Protein AF-A0A7Y8H7N8-F1 (afdb_monomer)

Sequence (237 aa):
LNSLSKLLLVVFSDMLAPIFIIILNIVAFLIVYYMGYGSLLPDIAVWINEEFKKFTYENYNFSISAGISLFDDKYPIYKAALDAGELENKAKKKERKNRDGEKKKKNGICFLDENTPVSWDDFKQISNYVKMFYGWLEYGEKNKDGEKKKISKGLISRLYSIYEEYKMGKFQNWAKWRWRASYSLTRLARQYRDPYEKQINEFAAELFTSNKTEQELIHLLFIIANWTDLLTRKKEN

Mean predicted aligned error: 9.7 Å

Secondary structure (DSSP, 8-state):
--SHHHHHHHHHHHH-TTTTTGGGSS---EEE--TTSTTHHHHHHHHHHHHHHHHTTT-TT----EEEE---TTS-HHHHHHHHHHHHHHHHHSPEE-TTS-EE-SSEEEES-TT--EEHHHHHHHHHHHHHHHIIIII-EE-TTS-EE---THHHHHHHHHHHHHHHHHHH-HHHHHHHHHHHHHHHHHHTHHHHHHHHHHHHHHHHH--S-SS-HHHHHHHHHHHHHHHH-----

Foldseek 3Di:
DPDVVVVVVVVCPPPCPVVVVVPPPDAEPQQADELPDQDVRLVVVLVVQVVVCVVVVVDPVDAHFWFQADDYPPDDPVVSSVNRVLLSVLQAPPWDQFPVRDTDGHQFYGYPDSNHTFHSQQSVVLSVLLVVLLCQAPPADQFPVRDGHHDHLVVLVLLVVLLVCCVVCVPPPNVVSLVVNLVVLCVSCVVPVTPCVVVSVVVNVCQVVVPSGRHRVSSVSSVSSVSSVSNPDDPPD

Nearest PDB structures (foldseek):
  6gy8-assembly1_A  TM=2.172E-01  e=8.928E-01  Xenorhabdus nematophila ATCC 19061
  6gy8-assembly2_B  TM=1.864E-01  e=1.890E+00  Xenorhabdus nematophila ATCC 19061
  7cuq-assembly1_C  TM=2.785E-01  e=8.467E+00  Escherichia coli

Structure (mmCIF, N/CA/C/O backbone):
data_AF-A0A7Y8H7N8-F1
#
_entry.id   AF-A0A7Y8H7N8-F1
#
loop_
_atom_site.group_PDB
_atom_site.id
_atom_site.type_symbol
_atom_site.label_atom_id
_atom_site.label_alt_id
_atom_site.label_comp_id
_atom_site.label_asym_id
_atom_site.label_entity_id
_atom_site.label_seq_id
_atom_site.pdbx_PDB_ins_code
_atom_site.Cartn_x
_atom_site.Cartn_y
_atom_site.Cartn_z
_atom_site.occupancy
_atom_site.B_iso_or_equiv
_atom_site.auth_seq_id
_atom_site.auth_comp_id
_atom_site.auth_asym_id
_atom_site.auth_atom_id
_atom_site.pdbx_PDB_model_num
ATOM 1 N N . LEU A 1 1 ? -16.128 -27.264 -9.559 1.00 44.59 1 LEU A N 1
ATOM 2 C CA . LEU A 1 1 ? -14.929 -27.234 -10.434 1.00 44.59 1 LEU A CA 1
ATOM 3 C C . LEU A 1 1 ? -15.213 -27.483 -11.924 1.00 44.59 1 LEU A C 1
ATOM 5 O O . LEU A 1 1 ? -14.271 -27.473 -12.705 1.00 44.59 1 LEU A O 1
ATOM 9 N N . ASN A 1 2 ? -16.472 -27.618 -12.359 1.00 41.59 2 ASN A N 1
ATOM 10 C CA . ASN A 1 2 ? -16.805 -27.937 -13.749 1.00 41.59 2 ASN A CA 1
ATOM 11 C C . ASN A 1 2 ? -17.703 -26.856 -14.366 1.00 41.59 2 ASN A C 1
ATOM 13 O O . ASN A 1 2 ? -18.654 -26.419 -13.727 1.00 41.59 2 ASN A O 1
ATOM 17 N N . SER A 1 3 ? -17.367 -26.461 -15.599 1.00 30.42 3 SER A N 1
ATOM 18 C CA . SER A 1 3 ? -18.037 -25.531 -16.532 1.00 30.42 3 SER A CA 1
ATOM 19 C C . SER A 1 3 ? -17.297 -24.205 -16.767 1.00 30.42 3 SER A C 1
ATOM 21 O O . SER A 1 3 ? -16.929 -23.930 -17.905 1.00 30.42 3 SER A O 1
ATOM 23 N N . LEU A 1 4 ? -16.952 -23.433 -15.728 1.00 31.48 4 LEU A N 1
ATOM 24 C CA . LEU A 1 4 ? -16.188 -22.174 -15.889 1.00 31.48 4 LEU A CA 1
ATOM 25 C C . LEU A 1 4 ? -14.716 -22.394 -16.284 1.00 31.48 4 LEU A C 1
ATOM 27 O O . LEU A 1 4 ? -14.179 -21.655 -17.102 1.00 31.48 4 LEU A O 1
ATOM 31 N N . SER A 1 5 ? -14.085 -23.453 -15.767 1.00 32.28 5 SER A N 1
ATOM 32 C CA . SER A 1 5 ? -12.710 -23.848 -16.118 1.00 32.28 5 SER A CA 1
ATOM 33 C C . SER A 1 5 ? -12.573 -24.293 -17.577 1.00 32.28 5 SER A C 1
ATOM 35 O O . SER A 1 5 ? -11.560 -24.020 -18.213 1.00 32.28 5 SER A O 1
ATOM 37 N N . LYS A 1 6 ? -13.610 -24.937 -18.131 1.00 28.09 6 LYS A N 1
ATOM 38 C CA . LYS A 1 6 ? -13.640 -25.367 -19.536 1.00 28.09 6 LYS A CA 1
ATOM 39 C C . LYS A 1 6 ? -13.916 -24.206 -20.489 1.00 28.09 6 LYS A C 1
ATOM 41 O O . LYS A 1 6 ? -13.306 -24.165 -21.547 1.00 28.09 6 LYS A O 1
ATOM 46 N N . LEU A 1 7 ? -14.759 -23.242 -20.106 1.00 28.73 7 LEU A N 1
ATOM 47 C CA . LEU A 1 7 ? -14.996 -22.054 -20.933 1.00 28.73 7 LEU A CA 1
ATOM 48 C C . LEU A 1 7 ? -13.741 -21.169 -21.038 1.00 28.73 7 LEU A C 1
ATOM 50 O O . LEU A 1 7 ? -13.430 -20.683 -22.120 1.00 28.73 7 LEU A O 1
ATOM 54 N N . LEU A 1 8 ? -12.987 -21.020 -19.940 1.00 32.25 8 LEU A N 1
ATOM 55 C CA . LEU A 1 8 ? -11.713 -20.289 -19.938 1.00 32.25 8 LEU A CA 1
ATOM 56 C C . LEU A 1 8 ? -10.644 -20.977 -20.798 1.00 32.25 8 LEU A 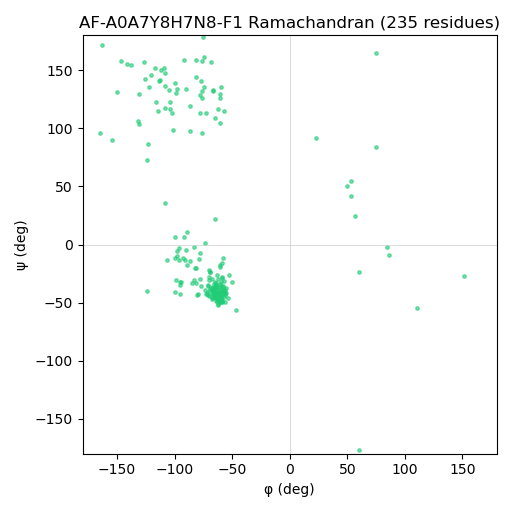C 1
ATOM 58 O O . LEU A 1 8 ? -9.917 -20.296 -21.507 1.00 32.25 8 LEU A O 1
ATOM 62 N N . LEU A 1 9 ? -10.579 -22.311 -20.795 1.00 30.53 9 LEU A N 1
ATOM 63 C CA . LEU A 1 9 ? -9.636 -23.059 -21.636 1.00 30.53 9 LEU A CA 1
ATOM 64 C C . LEU A 1 9 ? -9.991 -23.022 -23.130 1.00 30.53 9 LEU A C 1
ATOM 66 O O . LEU A 1 9 ? -9.086 -22.954 -23.954 1.00 30.53 9 LEU A O 1
ATOM 70 N N . VAL A 1 10 ? -11.278 -23.019 -23.493 1.00 30.38 10 VAL A N 1
ATOM 71 C CA . VAL A 1 10 ? -11.710 -22.980 -24.905 1.00 30.38 10 VAL A CA 1
ATOM 72 C C . VAL A 1 10 ? -11.501 -21.593 -25.520 1.00 30.38 10 VAL A C 1
ATOM 74 O O . VAL A 1 10 ? -11.001 -21.496 -26.636 1.00 30.38 10 VAL A O 1
ATOM 77 N N . VAL A 1 11 ? -11.766 -20.512 -24.776 1.00 34.25 11 VAL A N 1
ATOM 78 C CA . VAL A 1 11 ? -11.476 -19.145 -25.255 1.00 34.25 11 VAL A CA 1
ATOM 79 C C . VAL A 1 11 ? -9.962 -18.894 -25.367 1.00 34.25 11 VAL A C 1
ATOM 81 O O . VAL A 1 11 ? -9.528 -18.157 -26.248 1.00 34.25 11 VAL A O 1
ATOM 84 N N . PHE A 1 12 ? -9.142 -19.545 -24.532 1.00 36.88 12 PHE A N 1
ATOM 85 C CA . PHE A 1 12 ? -7.678 -19.484 -24.637 1.00 36.88 12 PHE A CA 1
ATOM 86 C C . PHE A 1 12 ? -7.105 -20.377 -25.757 1.00 36.88 12 PHE A C 1
ATOM 88 O O . PHE A 1 12 ? -6.081 -20.026 -26.331 1.00 36.88 12 PHE A O 1
ATOM 95 N N . SER A 1 13 ? -7.742 -21.500 -26.102 1.00 32.94 13 SER A N 1
ATOM 96 C CA . SER A 1 13 ? -7.248 -22.449 -27.118 1.00 32.94 13 SER A CA 1
ATOM 97 C C . SER A 1 13 ? -7.256 -21.868 -28.537 1.00 32.94 13 SER A C 1
ATOM 99 O O . SER A 1 13 ? -6.252 -21.946 -29.245 1.00 32.94 13 SER A O 1
ATOM 101 N N . ASP A 1 14 ? -8.359 -21.238 -28.948 1.00 33.88 14 ASP A N 1
ATOM 102 C CA . ASP A 1 14 ? -8.603 -21.012 -30.380 1.00 33.88 14 ASP A CA 1
ATOM 103 C C . ASP A 1 14 ? -8.054 -19.676 -30.911 1.00 33.88 14 ASP A C 1
ATOM 105 O O . ASP A 1 14 ? -7.902 -19.505 -32.119 1.00 33.88 14 ASP A O 1
ATOM 109 N N . MET A 1 15 ? -7.673 -18.740 -30.030 1.00 35.00 15 MET A N 1
ATOM 110 C CA . MET A 1 15 ? -7.024 -17.475 -30.424 1.00 35.00 15 MET A CA 1
ATOM 111 C C . MET A 1 15 ? -5.499 -17.469 -30.259 1.00 35.00 15 MET A C 1
ATOM 113 O O . MET A 1 15 ? -4.845 -16.548 -30.752 1.00 35.00 15 MET A O 1
ATOM 117 N N . LEU A 1 16 ? -4.903 -18.456 -29.577 1.00 39.75 16 LEU A N 1
ATOM 118 C CA . LEU A 1 16 ? -3.503 -18.353 -29.153 1.00 39.75 16 LEU A CA 1
ATOM 119 C C . LEU A 1 16 ? -2.477 -19.039 -30.054 1.00 39.75 16 LEU A C 1
ATOM 121 O O . LEU A 1 16 ? -1.303 -18.735 -29.895 1.00 39.75 16 LEU A O 1
ATOM 125 N N . ALA A 1 17 ? -2.827 -19.857 -31.047 1.00 33.62 17 ALA A N 1
ATOM 126 C CA . ALA A 1 17 ? -1.793 -20.526 -31.855 1.00 33.62 17 ALA A CA 1
ATOM 127 C C . ALA A 1 17 ? -0.797 -19.566 -32.569 1.00 33.62 17 ALA A C 1
ATOM 129 O O . ALA A 1 17 ? 0.403 -19.845 -32.535 1.00 33.62 17 ALA A O 1
ATOM 130 N N . PRO A 1 18 ? -1.204 -18.404 -33.129 1.00 31.45 18 PRO A N 1
ATOM 131 C CA . PRO A 1 18 ? -0.247 -17.436 -33.673 1.00 31.45 18 PRO A CA 1
ATOM 132 C C . PRO A 1 18 ? 0.257 -16.402 -32.648 1.00 31.45 18 PRO A C 1
ATOM 134 O O . PRO A 1 18 ? 1.298 -15.788 -32.869 1.00 31.45 18 PRO A O 1
ATOM 137 N N . ILE A 1 19 ? -0.429 -16.214 -31.512 1.00 36.56 19 ILE A N 1
ATOM 138 C CA . ILE A 1 19 ? -0.039 -15.238 -30.473 1.00 36.56 19 ILE A CA 1
ATOM 139 C C . ILE A 1 19 ? 0.994 -15.842 -29.506 1.00 36.56 19 ILE A C 1
ATOM 141 O O . ILE A 1 19 ? 1.907 -15.149 -29.065 1.00 36.56 19 ILE A O 1
ATOM 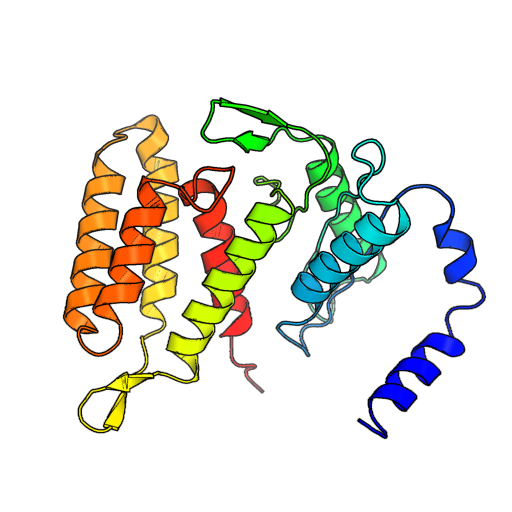145 N N . PHE A 1 20 ? 0.922 -17.148 -29.235 1.00 31.95 20 PHE A N 1
ATOM 146 C CA . PHE A 1 20 ? 1.823 -17.855 -28.318 1.00 31.95 20 PHE A CA 1
ATOM 147 C C . PHE A 1 20 ? 3.259 -17.975 -28.860 1.00 31.95 20 PHE A C 1
ATOM 149 O O . PHE A 1 20 ? 4.204 -18.066 -28.083 1.00 31.95 20 PHE A O 1
ATOM 156 N N . ILE A 1 21 ? 3.450 -17.910 -30.185 1.00 30.41 21 ILE A N 1
ATOM 157 C CA . ILE A 1 21 ? 4.775 -18.003 -30.831 1.00 30.41 21 ILE A CA 1
ATOM 158 C C . ILE A 1 21 ? 5.524 -16.656 -30.819 1.00 30.41 21 ILE A C 1
ATOM 160 O O . ILE A 1 21 ? 6.753 -16.633 -30.859 1.00 30.41 21 ILE A O 1
ATOM 164 N N . ILE A 1 22 ? 4.828 -15.527 -30.645 1.00 29.56 22 ILE A N 1
ATOM 165 C CA . ILE A 1 22 ? 5.469 -14.206 -30.492 1.00 29.56 22 ILE A CA 1
ATOM 166 C C . ILE A 1 22 ? 6.015 -14.006 -29.058 1.00 29.56 22 ILE A C 1
ATOM 168 O O . ILE A 1 22 ? 6.848 -13.134 -28.821 1.00 29.56 22 ILE A O 1
ATOM 172 N N . ILE A 1 23 ? 5.635 -14.865 -28.103 1.00 31.50 23 ILE A N 1
ATOM 173 C CA . ILE A 1 23 ? 6.005 -14.754 -26.678 1.00 31.50 23 ILE A CA 1
ATOM 174 C C . ILE A 1 23 ? 7.449 -15.219 -26.381 1.00 31.50 23 ILE A C 1
ATOM 176 O O . ILE A 1 23 ? 7.953 -14.985 -25.283 1.00 31.50 23 ILE A O 1
ATOM 180 N N . LEU A 1 24 ? 8.180 -15.807 -27.339 1.00 26.38 24 LEU A N 1
ATOM 181 C CA . LEU A 1 24 ? 9.508 -16.379 -27.057 1.00 26.38 24 LEU A CA 1
ATOM 182 C C . LEU A 1 24 ? 10.725 -15.461 -27.266 1.00 26.38 24 LEU A C 1
ATOM 184 O O . LEU A 1 24 ? 11.851 -15.920 -27.094 1.00 26.38 24 LEU A O 1
ATOM 188 N N . ASN A 1 25 ? 10.548 -14.168 -27.552 1.00 24.91 25 ASN A N 1
ATOM 189 C CA . ASN A 1 25 ? 11.663 -13.216 -27.523 1.00 24.91 25 ASN A CA 1
ATOM 190 C C . ASN A 1 25 ? 11.316 -11.955 -26.719 1.00 24.91 25 ASN A C 1
ATOM 192 O O . ASN A 1 25 ? 10.667 -11.041 -27.207 1.00 24.91 25 ASN A O 1
ATOM 196 N N . ILE A 1 26 ? 11.859 -11.907 -25.496 1.00 28.89 26 ILE A N 1
ATOM 197 C CA . ILE A 1 26 ? 12.038 -10.716 -24.650 1.00 28.89 26 ILE A CA 1
ATOM 198 C C . ILE A 1 26 ? 10.747 -10.186 -23.995 1.00 28.89 26 ILE A C 1
ATOM 200 O O . ILE A 1 26 ? 10.132 -9.228 -24.441 1.00 28.89 26 ILE A O 1
ATOM 204 N N . VAL A 1 27 ? 10.426 -10.807 -22.851 1.00 37.00 27 VAL A N 1
ATOM 205 C CA . VAL A 1 27 ? 9.831 -10.239 -21.621 1.00 37.00 27 VAL A CA 1
ATOM 206 C C . VAL A 1 27 ? 9.066 -8.926 -21.822 1.00 37.00 27 VAL A C 1
ATOM 208 O O . VAL A 1 27 ? 9.665 -7.856 -21.708 1.00 37.00 27 VAL A O 1
ATOM 211 N N . ALA A 1 28 ? 7.761 -9.045 -22.065 1.00 38.66 28 ALA A N 1
ATOM 212 C CA . ALA A 1 28 ? 6.759 -8.007 -21.852 1.00 38.66 28 ALA A CA 1
ATOM 213 C C . ALA A 1 28 ? 5.401 -8.692 -21.635 1.00 38.66 28 ALA A C 1
ATOM 215 O O . ALA A 1 28 ? 4.676 -8.994 -22.582 1.00 38.66 28 ALA A O 1
ATOM 216 N N . PHE A 1 29 ? 5.064 -9.016 -20.383 1.00 47.91 29 PHE A N 1
ATOM 217 C CA . PHE A 1 29 ? 3.711 -9.476 -20.060 1.00 47.91 29 PHE A CA 1
ATOM 218 C C . PHE A 1 29 ? 2.784 -8.263 -20.050 1.00 47.91 29 PHE A C 1
ATOM 220 O O . PHE A 1 29 ? 2.703 -7.511 -19.081 1.00 47.91 29 PHE A O 1
ATOM 227 N N . LEU A 1 30 ? 2.134 -8.065 -21.190 1.00 43.84 30 LEU A N 1
ATOM 228 C CA . LEU A 1 30 ? 1.232 -6.969 -21.485 1.00 43.84 30 LEU A CA 1
ATOM 229 C C . LEU A 1 30 ? -0.165 -7.364 -20.993 1.00 43.84 30 LEU A C 1
ATOM 231 O O . LEU A 1 30 ? -0.872 -8.140 -21.632 1.00 43.84 30 LEU A O 1
ATOM 235 N N . ILE A 1 31 ? -0.533 -6.898 -19.800 1.00 49.84 31 ILE A N 1
ATOM 236 C CA . ILE A 1 31 ? -1.809 -7.236 -19.167 1.00 49.84 31 ILE A CA 1
ATOM 237 C C . ILE A 1 31 ? -2.773 -6.055 -19.354 1.00 49.84 31 ILE A C 1
ATOM 239 O O . ILE A 1 31 ? -2.705 -5.048 -18.653 1.00 49.84 31 ILE A O 1
ATOM 243 N N . VAL A 1 32 ? -3.634 -6.183 -20.365 1.00 44.34 32 VAL A N 1
ATOM 244 C CA . VAL A 1 32 ? -4.611 -5.186 -20.834 1.00 44.34 32 VAL A CA 1
ATOM 245 C C . VAL A 1 32 ? -5.910 -5.325 -20.025 1.00 44.34 32 VAL A C 1
ATOM 247 O O . VAL A 1 32 ? -6.529 -6.388 -20.037 1.00 44.34 32 VAL A O 1
ATOM 250 N N . TYR A 1 33 ? -6.315 -4.274 -19.301 1.00 51.78 33 TYR A N 1
ATOM 251 C CA . TYR A 1 33 ? -7.505 -4.270 -18.438 1.00 51.78 33 TYR A CA 1
ATOM 252 C C . TYR A 1 33 ? -8.742 -3.656 -19.093 1.00 51.78 33 TYR A C 1
ATOM 254 O O . TYR A 1 33 ? -8.688 -2.548 -19.605 1.00 51.78 33 TYR A O 1
ATOM 262 N N . TYR A 1 34 ? -9.883 -4.332 -18.959 1.00 46.72 34 TYR A N 1
ATOM 263 C CA . TYR A 1 34 ? -11.214 -3.781 -19.218 1.00 46.72 34 TYR A CA 1
ATOM 264 C C . TYR A 1 34 ? -11.915 -3.511 -17.879 1.00 46.72 34 TYR A C 1
ATOM 266 O O . TYR A 1 34 ? -11.936 -4.393 -17.016 1.00 46.72 34 TYR A O 1
ATOM 274 N N . MET A 1 35 ? -12.531 -2.334 -17.706 1.00 48.16 35 MET A N 1
ATOM 275 C CA . MET A 1 35 ? -13.146 -1.827 -16.458 1.00 48.16 35 MET A CA 1
ATOM 276 C C . MET A 1 35 ? -14.373 -2.618 -15.939 1.00 48.16 35 MET A C 1
ATOM 278 O O . MET A 1 35 ? -15.196 -2.106 -15.179 1.00 48.16 35 MET A O 1
ATOM 282 N N . GLY A 1 36 ? -14.528 -3.885 -16.329 1.00 42.59 36 GLY A N 1
ATOM 283 C CA . GLY A 1 36 ? -15.621 -4.772 -15.929 1.00 42.59 36 GLY A CA 1
ATOM 284 C C . GLY A 1 36 ? -15.333 -5.699 -14.747 1.00 42.59 36 GLY A C 1
ATOM 285 O O . GLY A 1 36 ? -16.253 -5.979 -13.985 1.00 42.59 36 GLY A O 1
ATOM 286 N N . TYR A 1 37 ? -14.087 -6.146 -14.566 1.00 50.34 37 TYR A N 1
ATOM 287 C CA . TYR A 1 37 ? -13.709 -7.155 -13.565 1.00 50.34 37 TYR A CA 1
ATOM 288 C C . TYR A 1 37 ? -12.611 -6.622 -12.638 1.00 50.34 37 TYR A C 1
ATOM 290 O O . TYR A 1 37 ? -11.448 -7.017 -12.714 1.00 50.34 37 TYR A O 1
ATOM 298 N N . GLY A 1 38 ? -12.984 -5.700 -11.749 1.00 54.78 38 GLY A N 1
ATOM 299 C CA . GLY A 1 38 ? -12.084 -5.180 -10.721 1.00 54.78 38 GLY A CA 1
ATOM 300 C C . GLY A 1 38 ? -11.610 -6.301 -9.797 1.00 54.78 38 GLY A C 1
ATOM 301 O O . GLY A 1 38 ? -12.401 -6.778 -8.992 1.00 54.78 38 GLY A O 1
ATOM 302 N N . SER A 1 39 ? -10.359 -6.754 -9.960 1.00 60.31 39 SER A N 1
ATOM 303 C CA . SER A 1 39 ? -9.491 -7.433 -8.961 1.00 60.31 39 SER A CA 1
ATOM 304 C C . SER A 1 39 ? -8.475 -8.399 -9.575 1.00 60.31 39 SER A C 1
ATOM 306 O O . SER A 1 39 ? -7.424 -8.608 -8.980 1.00 60.31 39 SER A O 1
ATOM 308 N N . LEU A 1 40 ? -8.744 -8.985 -10.747 1.00 70.94 40 LEU A N 1
ATOM 309 C CA . LEU A 1 40 ? -8.036 -10.216 -11.120 1.00 70.94 40 LEU A CA 1
ATOM 310 C C . LEU A 1 40 ? -6.629 -9.991 -11.699 1.00 70.94 40 LEU A C 1
ATOM 312 O O . LEU A 1 40 ? -5.749 -10.814 -11.481 1.00 70.94 40 LEU A O 1
ATOM 316 N N . LEU A 1 41 ? -6.382 -8.896 -12.423 1.00 78.38 41 LEU A N 1
ATOM 317 C CA . LEU A 1 41 ? -5.122 -8.726 -13.165 1.00 78.38 41 LEU A CA 1
ATOM 318 C C . LEU A 1 41 ? -3.872 -8.566 -12.287 1.00 78.38 41 LEU A C 1
ATOM 320 O O . LEU A 1 41 ? -2.885 -9.248 -12.567 1.00 78.38 41 LEU A O 1
ATOM 324 N N . PRO A 1 42 ? -3.875 -7.740 -11.224 1.00 84.38 42 PRO A N 1
ATOM 325 C CA . PRO A 1 42 ? -2.757 -7.710 -10.284 1.00 84.38 42 PRO A CA 1
ATOM 326 C C . PRO A 1 42 ? -2.476 -9.079 -9.654 1.00 84.38 42 PRO A C 1
ATOM 328 O O . PRO A 1 42 ? -1.320 -9.474 -9.524 1.00 84.38 42 PRO A O 1
ATOM 331 N N . ASP A 1 43 ? -3.529 -9.828 -9.317 1.00 83.81 43 ASP A N 1
ATOM 332 C CA . ASP A 1 43 ? -3.402 -11.166 -8.739 1.00 83.81 43 ASP A CA 1
ATOM 333 C C . ASP A 1 43 ? -2.865 -12.181 -9.770 1.00 83.81 43 ASP A C 1
ATOM 335 O O . ASP A 1 43 ? -1.998 -12.990 -9.441 1.00 83.81 43 ASP A O 1
ATOM 339 N N . ILE A 1 44 ? -3.284 -12.092 -11.039 1.00 85.25 44 ILE A N 1
ATOM 340 C CA . ILE A 1 44 ? -2.716 -12.881 -12.144 1.00 85.25 44 ILE A CA 1
ATOM 341 C C . ILE A 1 44 ? -1.237 -12.550 -12.342 1.00 85.25 44 ILE A C 1
ATOM 343 O O . ILE A 1 44 ? -0.439 -13.460 -12.541 1.00 85.25 44 ILE A O 1
ATOM 347 N N . ALA A 1 45 ? -0.844 -11.277 -12.283 1.00 86.94 45 ALA A N 1
ATOM 348 C CA . ALA A 1 45 ? 0.555 -10.890 -12.452 1.00 86.94 45 ALA A CA 1
ATOM 349 C C . ALA A 1 45 ? 1.448 -11.514 -11.367 1.00 86.94 45 ALA A C 1
ATOM 351 O O . ALA A 1 45 ? 2.530 -12.018 -11.674 1.00 86.94 45 ALA A O 1
ATOM 352 N N . VAL A 1 46 ? 0.975 -11.533 -10.114 1.00 88.50 46 VAL A N 1
ATOM 353 C CA . VAL A 1 46 ? 1.645 -12.240 -9.011 1.00 88.50 46 VAL A CA 1
ATOM 354 C C . VAL A 1 46 ? 1.746 -13.733 -9.311 1.00 88.50 46 VAL A C 1
ATOM 356 O O . VAL A 1 46 ? 2.834 -14.295 -9.211 1.00 88.50 46 VAL A O 1
ATOM 359 N N . TRP A 1 47 ? 0.643 -14.360 -9.723 1.00 88.81 47 TRP A N 1
ATOM 360 C CA . TRP A 1 47 ? 0.618 -15.784 -10.053 1.00 88.81 47 TRP A CA 1
ATOM 361 C C . TRP A 1 47 ? 1.591 -16.141 -11.190 1.00 88.81 47 TRP A C 1
ATOM 363 O O . TRP A 1 47 ? 2.379 -17.071 -11.049 1.00 88.81 47 TRP A O 1
ATOM 373 N N . ILE A 1 48 ? 1.629 -15.359 -12.276 1.00 88.06 48 ILE A N 1
ATOM 374 C CA . ILE A 1 48 ? 2.580 -15.550 -13.386 1.00 88.06 48 ILE A CA 1
ATOM 375 C C . ILE A 1 48 ? 4.026 -15.472 -12.882 1.00 88.06 48 ILE A C 1
ATOM 377 O O . ILE A 1 48 ? 4.859 -16.285 -13.282 1.00 88.06 48 ILE A O 1
ATOM 381 N N . ASN A 1 49 ? 4.344 -14.518 -11.999 1.00 89.25 49 ASN A N 1
ATOM 382 C CA . ASN A 1 49 ? 5.686 -14.419 -11.423 1.00 89.25 49 ASN A CA 1
ATOM 383 C C . ASN A 1 49 ? 6.060 -15.665 -10.609 1.00 89.25 49 ASN A C 1
ATOM 385 O O . ASN A 1 49 ? 7.191 -16.139 -10.702 1.00 89.25 49 ASN A O 1
ATOM 389 N N . GLU A 1 50 ? 5.125 -16.190 -9.820 1.00 90.06 50 GLU A N 1
ATOM 390 C CA . GLU A 1 50 ? 5.338 -17.393 -9.016 1.00 90.06 50 GLU A CA 1
ATOM 391 C C . GLU A 1 50 ? 5.533 -18.636 -9.882 1.00 90.06 50 GLU A C 1
ATOM 393 O O . GLU A 1 50 ? 6.479 -19.389 -9.660 1.00 90.06 50 GLU A O 1
ATOM 398 N N . GLU A 1 51 ? 4.694 -18.833 -10.898 1.00 89.56 51 GLU A N 1
ATOM 399 C CA . GLU A 1 51 ? 4.836 -19.959 -11.824 1.00 89.56 51 GLU A CA 1
ATOM 400 C C . GLU A 1 51 ? 6.125 -19.863 -12.643 1.00 89.56 51 GLU A C 1
ATOM 402 O O . GLU A 1 51 ? 6.803 -20.868 -12.846 1.00 89.56 51 GLU A O 1
ATOM 407 N N . PHE A 1 52 ? 6.537 -18.655 -13.039 1.00 87.44 52 PHE A N 1
ATOM 408 C CA . PHE A 1 52 ? 7.824 -18.465 -13.699 1.00 87.44 52 PHE A CA 1
ATOM 409 C C . PHE A 1 52 ? 9.001 -18.819 -12.785 1.00 87.44 52 PHE A C 1
ATOM 411 O O . PHE A 1 52 ? 9.917 -19.512 -13.219 1.00 87.44 52 PHE A O 1
ATOM 418 N N . LYS A 1 53 ? 8.969 -18.399 -11.512 1.00 88.38 53 LYS A N 1
ATOM 419 C CA . LYS A 1 53 ? 9.994 -18.784 -10.527 1.00 88.38 53 LYS A CA 1
ATOM 420 C C . LYS A 1 53 ? 10.065 -20.301 -10.358 1.00 88.38 53 LYS A C 1
ATOM 422 O O . LYS A 1 53 ? 11.160 -20.848 -10.314 1.00 88.38 53 LYS A O 1
ATOM 427 N N . LYS A 1 54 ? 8.922 -20.992 -10.308 1.00 89.00 54 LYS A N 1
ATOM 428 C CA . LYS A 1 54 ? 8.888 -22.463 -10.242 1.00 89.00 54 LYS A CA 1
ATOM 429 C C . LY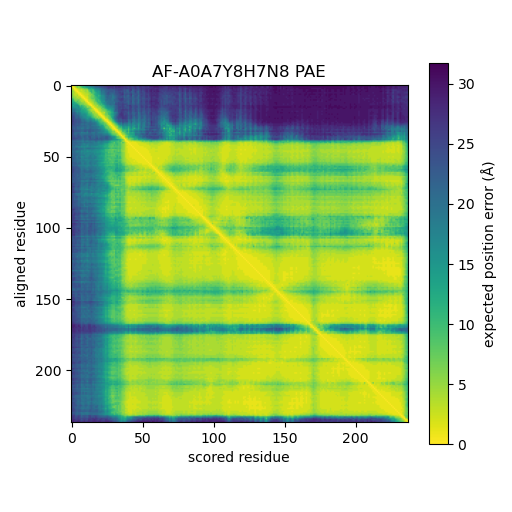S A 1 54 ? 9.477 -23.095 -11.500 1.00 89.00 54 LYS A C 1
ATOM 431 O O . LYS A 1 54 ? 10.289 -24.010 -11.401 1.00 89.00 54 LYS A O 1
ATOM 436 N N . PHE A 1 55 ? 9.111 -22.580 -12.673 1.00 89.75 55 PHE A N 1
ATOM 437 C CA . PHE A 1 55 ? 9.629 -23.048 -13.958 1.00 89.75 55 PHE A CA 1
ATOM 438 C C . PHE A 1 55 ? 11.155 -22.905 -14.060 1.00 89.75 55 PHE A C 1
ATOM 440 O O . PHE A 1 55 ? 11.819 -23.780 -14.610 1.00 89.75 55 PHE A O 1
ATOM 447 N N . THR A 1 56 ? 11.731 -21.845 -13.486 1.00 88.69 56 THR A N 1
ATOM 448 C CA . THR A 1 56 ? 13.185 -21.618 -13.455 1.00 88.69 56 THR A CA 1
ATOM 449 C C . THR A 1 56 ? 13.889 -22.243 -12.248 1.00 88.69 56 THR A C 1
ATOM 451 O O . THR A 1 56 ? 15.063 -21.947 -12.019 1.00 88.69 56 THR A O 1
ATOM 454 N N . TYR A 1 57 ? 13.205 -23.100 -11.480 1.00 88.62 57 TYR A N 1
ATOM 455 C CA . TYR A 1 57 ? 13.727 -23.728 -10.260 1.00 88.62 57 TYR A CA 1
ATOM 456 C C . TYR A 1 57 ? 14.276 -22.705 -9.247 1.00 88.62 57 TYR A C 1
ATOM 458 O O . TYR A 1 57 ? 15.355 -22.863 -8.682 1.00 88.62 57 TYR A O 1
ATOM 466 N N . GLU A 1 58 ? 13.550 -21.598 -9.081 1.00 85.31 58 GLU A N 1
ATOM 467 C CA . GLU A 1 58 ? 13.881 -20.473 -8.198 1.00 85.31 58 GLU A CA 1
ATOM 468 C C . GLU A 1 58 ? 15.248 -19.825 -8.475 1.00 85.31 58 GLU A C 1
ATOM 470 O O . GLU A 1 58 ? 15.842 -19.168 -7.619 1.00 85.31 58 GLU A O 1
ATOM 475 N N . ASN A 1 59 ? 15.756 -19.955 -9.702 1.00 82.25 59 ASN A N 1
ATOM 476 C CA . ASN A 1 59 ? 17.040 -19.383 -10.069 1.00 82.25 59 ASN A CA 1
ATOM 477 C C . ASN A 1 59 ? 16.960 -17.852 -10.202 1.00 82.25 59 ASN A C 1
ATOM 479 O O . ASN A 1 59 ? 16.358 -17.325 -11.140 1.00 82.25 59 ASN A O 1
ATOM 483 N N . TYR A 1 60 ? 17.649 -17.139 -9.307 1.00 80.94 60 TYR A N 1
ATOM 484 C CA . TYR A 1 60 ? 17.699 -15.672 -9.263 1.00 80.94 60 TYR A CA 1
ATOM 485 C C . TYR A 1 60 ? 18.269 -15.004 -10.526 1.00 80.94 60 TYR A C 1
ATOM 487 O O . TYR A 1 60 ? 18.039 -13.811 -10.737 1.00 80.94 60 TYR A O 1
ATOM 495 N N . ASN A 1 61 ? 18.980 -15.744 -11.384 1.00 81.94 61 ASN A N 1
ATOM 496 C CA . ASN A 1 61 ? 19.481 -15.219 -12.658 1.00 81.94 61 ASN A CA 1
ATOM 497 C C . ASN A 1 61 ? 18.353 -14.960 -13.666 1.00 81.94 61 ASN A C 1
ATOM 499 O O . ASN A 1 61 ? 18.513 -14.139 -14.572 1.00 81.94 61 ASN A O 1
ATOM 503 N N . PHE A 1 62 ? 17.204 -15.619 -13.496 1.00 82.81 62 PHE A N 1
ATOM 504 C CA . PHE A 1 62 ? 16.021 -15.418 -14.318 1.00 82.81 62 PHE A CA 1
ATOM 505 C C . PHE A 1 62 ? 14.952 -14.687 -13.512 1.00 82.81 62 PHE A C 1
ATOM 507 O O . PHE A 1 62 ? 14.440 -15.180 -12.511 1.00 82.81 62 PHE A O 1
ATOM 514 N N . SER A 1 63 ? 14.585 -13.491 -13.963 1.00 84.75 63 SER A N 1
ATOM 515 C CA . SER A 1 63 ? 13.526 -12.701 -13.341 1.00 84.75 63 SER A CA 1
ATOM 516 C C . SER A 1 63 ? 12.683 -11.995 -14.391 1.00 84.75 63 SER A C 1
ATOM 518 O O . SER A 1 63 ? 13.142 -11.721 -15.501 1.00 84.75 63 SER A O 1
ATOM 520 N N . ILE A 1 64 ? 11.442 -11.689 -14.019 1.00 87.25 64 ILE A N 1
ATOM 521 C CA . ILE A 1 64 ? 10.497 -10.952 -14.855 1.00 87.25 64 ILE A CA 1
ATOM 522 C C . ILE A 1 64 ? 10.221 -9.600 -14.206 1.00 87.25 64 ILE A C 1
ATOM 524 O O . ILE A 1 64 ? 10.092 -9.485 -12.984 1.00 87.25 64 ILE A O 1
ATOM 528 N N . SER A 1 65 ? 10.121 -8.578 -15.049 1.00 87.62 65 SER A N 1
ATOM 529 C CA . SER A 1 65 ? 9.539 -7.289 -14.696 1.00 87.62 65 SER A CA 1
ATOM 530 C C . SER A 1 65 ? 8.196 -7.132 -15.401 1.00 87.62 65 SER A C 1
ATOM 532 O O . SER A 1 65 ? 7.998 -7.714 -16.464 1.00 87.62 65 SER A O 1
ATOM 534 N N . ALA A 1 66 ? 7.285 -6.361 -14.814 1.00 88.38 66 ALA A N 1
ATOM 535 C CA . ALA A 1 66 ? 5.947 -6.158 -15.361 1.00 88.38 66 ALA A CA 1
ATOM 536 C C . ALA A 1 66 ? 5.501 -4.693 -15.270 1.00 88.38 66 ALA A C 1
ATOM 538 O O . ALA A 1 66 ? 5.945 -3.939 -14.402 1.00 88.38 66 ALA A O 1
ATOM 539 N N . GLY A 1 67 ? 4.599 -4.300 -16.164 1.00 87.88 67 GLY A N 1
ATOM 540 C CA . GLY A 1 67 ? 3.887 -3.027 -16.126 1.00 87.88 67 GLY A CA 1
ATOM 541 C C . GLY A 1 67 ? 2.397 -3.280 -16.319 1.00 87.88 67 GLY A C 1
ATOM 542 O O . GLY A 1 67 ? 2.018 -3.997 -17.242 1.00 87.88 67 GLY A O 1
ATOM 543 N N . ILE A 1 68 ? 1.555 -2.724 -15.447 1.00 86.25 68 ILE A N 1
ATOM 544 C CA . ILE A 1 68 ? 0.095 -2.827 -15.572 1.00 86.25 68 ILE A CA 1
ATOM 545 C C . ILE A 1 68 ? -0.465 -1.431 -15.830 1.00 86.25 68 ILE A C 1
ATOM 547 O O . ILE A 1 68 ? -0.397 -0.566 -14.955 1.00 86.25 68 ILE A O 1
ATOM 551 N N . SER A 1 69 ? -1.039 -1.237 -17.019 1.00 83.31 69 SER A N 1
ATOM 552 C CA . SER A 1 69 ? -1.745 -0.011 -17.395 1.00 83.31 69 SER A CA 1
ATOM 553 C C . SER A 1 69 ? -3.257 -0.196 -17.259 1.00 83.31 69 SER A C 1
ATOM 555 O O . SER A 1 69 ? -3.798 -1.248 -17.607 1.00 83.31 69 SER A O 1
ATOM 557 N N . LEU A 1 70 ? -3.936 0.830 -16.745 1.00 80.44 70 LEU A N 1
ATOM 558 C CA . LEU A 1 70 ? -5.393 0.903 -16.686 1.00 80.44 70 LEU A CA 1
ATOM 559 C C . LEU A 1 70 ? -5.871 1.945 -17.688 1.00 80.44 70 LEU A C 1
ATOM 561 O O . LEU A 1 70 ? -5.301 3.030 -17.765 1.00 80.44 70 LEU A O 1
ATOM 565 N N . PHE A 1 71 ? -6.927 1.623 -18.424 1.00 78.12 71 PHE A N 1
ATOM 566 C CA . PHE A 1 71 ? -7.481 2.503 -19.439 1.00 78.12 71 PHE A CA 1
ATOM 567 C C . PHE A 1 71 ? -9.002 2.351 -19.523 1.00 78.12 71 PHE A C 1
ATOM 569 O O . PHE A 1 71 ? -9.558 1.331 -19.111 1.00 78.12 71 PHE A O 1
ATOM 576 N N . ASP A 1 72 ? -9.659 3.381 -20.051 1.00 76.06 72 ASP A N 1
ATOM 577 C CA . ASP A 1 72 ? -11.110 3.405 -20.240 1.00 76.06 72 ASP A CA 1
ATOM 578 C C . ASP A 1 72 ? -11.529 2.653 -21.509 1.00 76.06 72 ASP A C 1
ATOM 580 O O . ASP A 1 72 ? -10.767 2.557 -22.466 1.00 76.06 72 ASP A O 1
ATOM 584 N N . ASP A 1 73 ? -12.788 2.224 -21.592 1.00 72.44 73 ASP A N 1
ATOM 585 C CA . ASP A 1 73 ? -13.342 1.453 -22.720 1.00 72.44 73 ASP A CA 1
ATOM 586 C C . ASP A 1 73 ? -13.130 2.092 -24.109 1.00 72.44 73 ASP A C 1
ATOM 588 O O . ASP A 1 73 ? -13.094 1.401 -25.126 1.00 72.44 73 ASP A O 1
ATOM 592 N N . LYS A 1 74 ? -12.996 3.421 -24.170 1.00 81.88 74 LYS A N 1
ATOM 593 C CA . LYS A 1 74 ? -12.781 4.180 -25.415 1.00 81.88 74 LYS A CA 1
ATOM 594 C C . LYS A 1 74 ? -11.302 4.362 -25.764 1.00 81.88 74 LYS A C 1
ATOM 596 O O . LYS A 1 74 ? -10.987 4.943 -26.804 1.00 81.88 74 LYS A O 1
ATOM 601 N N . TYR A 1 75 ? -10.395 3.931 -24.894 1.00 79.25 75 TYR A N 1
ATOM 602 C CA . TYR A 1 75 ? -8.969 4.132 -25.074 1.00 79.25 75 TYR A CA 1
ATOM 603 C C . TYR A 1 75 ? -8.404 3.122 -26.087 1.00 79.25 75 TYR A C 1
ATOM 605 O O . TYR A 1 75 ? -8.635 1.918 -25.954 1.00 79.25 75 TYR A O 1
ATOM 613 N N . PRO A 1 76 ? -7.662 3.571 -27.117 1.00 81.88 76 PRO A N 1
ATOM 614 C CA . PRO A 1 76 ? -7.143 2.669 -28.137 1.00 81.88 76 PRO A CA 1
ATOM 615 C C . PRO A 1 76 ? -6.208 1.597 -27.558 1.00 81.88 76 PRO A C 1
ATOM 617 O O . PRO A 1 76 ? -5.225 1.919 -26.891 1.00 81.88 76 PRO A O 1
ATOM 620 N N . ILE A 1 77 ? -6.455 0.327 -27.899 1.00 78.06 77 ILE A N 1
ATOM 621 C CA . ILE A 1 77 ? -5.702 -0.834 -27.381 1.00 78.06 77 ILE A CA 1
ATOM 622 C C . ILE A 1 77 ? -4.193 -0.695 -27.624 1.00 78.06 77 ILE A C 1
ATOM 624 O O . ILE A 1 77 ? -3.390 -0.978 -26.739 1.00 78.06 77 ILE A O 1
ATOM 628 N N . TYR A 1 78 ? -3.789 -0.220 -28.806 1.00 79.75 78 TYR A N 1
ATOM 629 C CA . TYR A 1 78 ? -2.368 -0.050 -29.118 1.00 79.75 78 TYR A CA 1
ATOM 630 C C . TYR A 1 78 ? -1.695 0.992 -28.209 1.00 79.75 78 TYR A C 1
ATOM 632 O O . TYR A 1 78 ? -0.527 0.831 -27.869 1.00 79.75 78 TYR A O 1
ATOM 640 N N . LYS A 1 79 ? -2.420 2.038 -27.782 1.00 82.56 79 LYS A N 1
ATOM 641 C CA . LYS A 1 79 ? -1.897 3.016 -26.821 1.00 82.56 79 LYS A CA 1
ATOM 642 C C . LYS A 1 79 ? -1.784 2.399 -25.434 1.00 82.56 79 LYS A C 1
ATOM 644 O O . LYS A 1 79 ? -0.738 2.524 -24.819 1.00 82.56 79 LYS A O 1
ATOM 649 N N . ALA A 1 80 ? -2.792 1.640 -24.998 1.00 81.06 80 ALA A N 1
ATOM 650 C CA . ALA A 1 80 ? -2.732 0.918 -23.723 1.00 81.06 80 ALA A CA 1
ATOM 651 C C . ALA A 1 80 ? -1.521 -0.024 -23.649 1.00 81.06 80 ALA A C 1
ATOM 653 O O . ALA A 1 80 ? -0.867 -0.131 -22.612 1.00 81.06 80 ALA A O 1
ATOM 654 N N . ALA A 1 81 ? -1.208 -0.681 -24.767 1.00 79.94 81 ALA A N 1
ATOM 655 C CA . ALA A 1 81 ? -0.040 -1.535 -24.905 1.00 79.94 81 ALA A CA 1
ATOM 656 C C . ALA A 1 81 ? 1.281 -0.763 -24.788 1.00 79.94 81 ALA A C 1
ATOM 658 O O . ALA A 1 81 ? 2.191 -1.216 -24.091 1.00 79.94 81 ALA A O 1
ATOM 659 N N . LEU A 1 82 ? 1.376 0.410 -25.423 1.00 84.44 82 LEU A N 1
ATOM 660 C CA . LEU A 1 82 ? 2.537 1.290 -25.287 1.00 84.44 82 LEU A CA 1
ATOM 661 C C . LEU A 1 82 ? 2.708 1.761 -23.838 1.00 84.44 82 LEU A C 1
ATOM 663 O O . LEU A 1 82 ? 3.795 1.612 -23.286 1.00 84.44 82 LEU A O 1
ATOM 667 N N . ASP A 1 83 ? 1.631 2.212 -23.195 1.00 85.44 83 ASP A N 1
ATOM 668 C CA . ASP A 1 83 ? 1.658 2.683 -21.806 1.00 85.44 83 ASP A CA 1
ATOM 669 C C . ASP A 1 83 ? 2.100 1.569 -20.841 1.00 85.44 83 ASP A C 1
ATOM 671 O O . ASP A 1 83 ? 2.935 1.779 -19.958 1.00 85.44 83 ASP A O 1
ATOM 675 N N . ALA A 1 84 ? 1.596 0.345 -21.031 1.00 84.75 84 ALA A N 1
ATOM 676 C CA . ALA A 1 84 ? 2.025 -0.816 -20.251 1.00 84.75 84 ALA A CA 1
ATOM 677 C C . ALA A 1 84 ? 3.519 -1.128 -20.464 1.00 84.75 84 ALA A C 1
ATOM 679 O O . ALA A 1 84 ? 4.241 -1.389 -19.497 1.00 84.75 84 ALA A O 1
ATOM 680 N N . GLY A 1 85 ? 4.001 -1.040 -21.707 1.00 84.69 85 GLY A N 1
ATOM 681 C CA . GLY A 1 85 ? 5.418 -1.198 -22.038 1.00 84.69 85 GLY A CA 1
ATOM 682 C C . GLY A 1 85 ? 6.302 -0.108 -21.422 1.00 84.69 85 GLY A C 1
ATOM 683 O O . GLY A 1 85 ? 7.426 -0.379 -20.991 1.00 84.69 85 GLY A O 1
ATOM 684 N N . GLU A 1 86 ? 5.815 1.127 -21.312 1.00 89.38 86 GLU A N 1
ATOM 685 C CA . GLU A 1 86 ? 6.520 2.199 -20.606 1.00 89.38 86 GLU A CA 1
ATOM 686 C C . GLU A 1 86 ? 6.634 1.922 -19.104 1.00 89.38 86 GLU A C 1
ATOM 688 O O . GLU A 1 86 ? 7.714 2.085 -18.527 1.00 89.38 86 GLU A O 1
ATOM 693 N N . LEU A 1 87 ? 5.555 1.458 -18.469 1.00 87.81 87 LEU A N 1
ATOM 694 C CA . LEU A 1 87 ? 5.558 1.068 -17.056 1.00 87.81 87 LEU A CA 1
ATOM 695 C C . LEU A 1 87 ? 6.514 -0.099 -16.794 1.00 87.81 87 LEU A C 1
ATOM 697 O O . LEU A 1 87 ? 7.285 -0.077 -15.834 1.00 87.81 87 LEU A O 1
ATOM 701 N N . GLU A 1 88 ? 6.538 -1.092 -17.676 1.00 88.38 88 GLU A N 1
ATOM 702 C CA . GLU A 1 88 ? 7.484 -2.200 -17.580 1.00 88.38 88 GLU A CA 1
ATOM 703 C C . GLU A 1 88 ? 8.937 -1.720 -17.732 1.00 88.38 88 GLU A C 1
ATOM 705 O O . GLU A 1 88 ? 9.828 -2.104 -16.966 1.00 88.38 88 GLU A O 1
ATOM 710 N N . ASN A 1 89 ? 9.191 -0.828 -18.691 1.00 88.38 89 ASN A N 1
ATOM 711 C CA . ASN A 1 89 ? 10.499 -0.205 -18.860 1.00 88.38 89 ASN A CA 1
ATOM 712 C C . ASN A 1 89 ? 10.929 0.553 -17.600 1.00 88.38 89 ASN A C 1
ATOM 714 O O . ASN A 1 89 ? 12.093 0.454 -17.195 1.00 88.38 89 ASN A O 1
ATOM 718 N N . LYS A 1 90 ? 10.003 1.261 -16.943 1.00 88.81 90 LYS A N 1
ATOM 719 C CA . LYS A 1 90 ? 10.241 1.909 -15.645 1.00 88.81 90 LYS A CA 1
ATOM 720 C C . LYS A 1 90 ? 10.578 0.868 -14.573 1.00 88.81 90 LYS A C 1
ATOM 722 O O . LYS A 1 90 ? 11.584 1.038 -13.885 1.00 88.81 90 LYS A O 1
ATOM 727 N N . ALA A 1 91 ? 9.854 -0.250 -14.505 1.00 85.19 91 ALA A N 1
ATOM 728 C CA . ALA A 1 91 ? 10.143 -1.352 -13.582 1.00 85.19 91 ALA A CA 1
ATOM 729 C C . ALA A 1 91 ? 11.522 -2.012 -13.812 1.00 85.19 91 ALA A C 1
ATOM 731 O O . ALA A 1 91 ? 12.147 -2.504 -12.870 1.00 85.19 91 ALA A O 1
ATOM 732 N N . LYS A 1 92 ? 12.028 -2.015 -15.053 1.00 84.69 92 LYS A N 1
ATOM 733 C CA . LYS A 1 92 ? 13.369 -2.529 -15.390 1.00 84.69 92 LYS A CA 1
ATOM 734 C C . LYS A 1 92 ? 14.487 -1.532 -15.073 1.00 84.69 92 LYS A C 1
ATOM 736 O O . LYS A 1 92 ? 15.552 -1.940 -14.606 1.00 84.69 92 LYS A O 1
ATOM 741 N N . LYS A 1 93 ? 14.282 -0.248 -15.382 1.00 85.62 93 LYS A N 1
ATOM 742 C CA . LYS A 1 93 ? 15.349 0.771 -15.400 1.00 85.62 93 LYS A CA 1
ATOM 743 C C . LYS A 1 93 ? 15.458 1.571 -14.103 1.00 85.62 93 LYS A C 1
ATOM 745 O O . LYS A 1 93 ? 16.567 1.958 -13.732 1.00 85.62 93 LYS A O 1
ATOM 750 N N . LYS A 1 94 ? 14.335 1.848 -13.436 1.00 82.12 94 LYS A N 1
ATOM 751 C CA . LYS A 1 94 ? 14.306 2.722 -12.261 1.00 82.12 94 LYS A CA 1
ATOM 752 C C . LYS A 1 94 ? 14.821 1.988 -11.022 1.00 82.12 94 LYS A C 1
ATOM 754 O O . LYS A 1 94 ? 14.570 0.801 -10.832 1.00 82.12 94 LYS A O 1
ATOM 759 N N . GLU A 1 95 ? 15.580 2.706 -10.197 1.00 85.44 95 GLU A N 1
ATOM 760 C CA . GLU A 1 95 ? 16.073 2.193 -8.918 1.00 85.44 95 GLU A CA 1
ATOM 761 C C . GLU A 1 95 ? 14.943 2.197 -7.897 1.00 85.44 95 GLU A C 1
ATOM 763 O O . GLU A 1 95 ? 14.342 3.243 -7.646 1.00 85.44 95 GLU A O 1
ATOM 768 N N . ARG A 1 96 ? 14.702 1.041 -7.279 1.00 86.38 9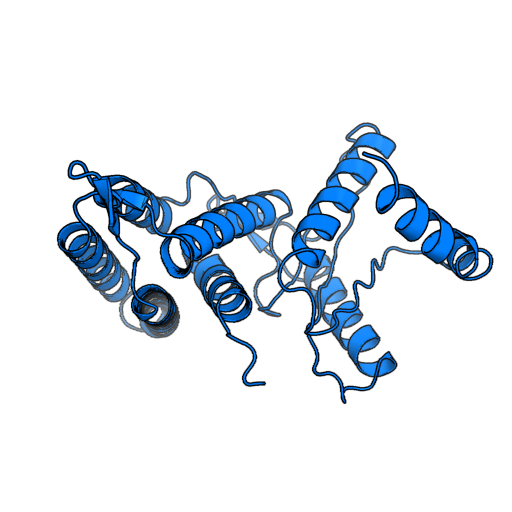6 ARG A N 1
ATOM 769 C CA . ARG A 1 96 ? 13.956 0.958 -6.027 1.00 86.38 96 ARG A CA 1
ATOM 770 C C . ARG A 1 96 ? 14.930 1.070 -4.861 1.00 86.38 96 ARG A C 1
ATOM 772 O O . ARG A 1 96 ? 15.994 0.446 -4.884 1.00 86.38 96 ARG A O 1
ATOM 779 N N . LYS A 1 97 ? 14.585 1.895 -3.872 1.00 83.88 97 LYS A N 1
ATOM 780 C CA . LYS A 1 97 ? 15.368 2.062 -2.645 1.00 83.88 97 LYS A CA 1
ATOM 781 C C . LYS A 1 97 ? 14.682 1.288 -1.528 1.00 83.88 97 LYS A C 1
ATOM 783 O O . LYS A 1 97 ? 13.592 1.667 -1.101 1.00 83.88 97 LYS A O 1
ATOM 788 N N . ASN A 1 98 ? 15.341 0.239 -1.062 1.00 85.62 98 ASN A N 1
ATOM 789 C CA . ASN A 1 98 ? 14.888 -0.531 0.083 1.00 85.62 98 ASN A CA 1
ATOM 790 C C . ASN A 1 98 ? 15.146 0.251 1.379 1.00 85.62 98 ASN A C 1
ATOM 792 O O . ASN A 1 98 ? 15.967 1.175 1.420 1.00 85.62 98 ASN A O 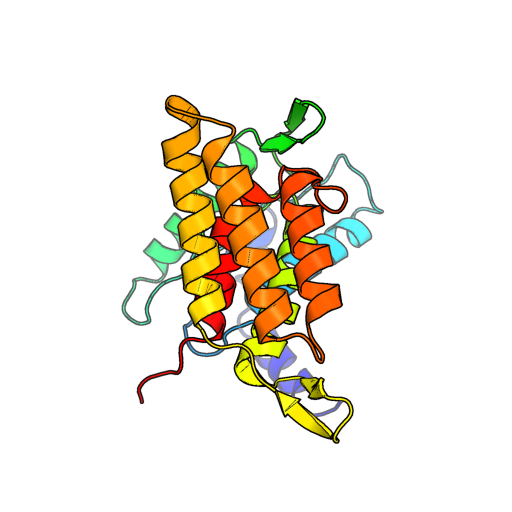1
ATOM 796 N N . ARG A 1 99 ? 14.456 -0.141 2.449 1.00 81.44 99 ARG A N 1
ATOM 797 C CA . ARG A 1 99 ? 14.613 0.428 3.793 1.00 81.44 99 ARG A CA 1
ATOM 798 C C . ARG A 1 99 ? 16.063 0.362 4.279 1.00 81.44 99 ARG A C 1
ATOM 800 O O . ARG A 1 99 ? 16.552 1.327 4.858 1.00 81.44 99 ARG A O 1
ATOM 807 N N . ASP A 1 100 ? 16.765 -0.721 3.957 1.00 82.25 100 ASP A N 1
ATOM 808 C CA . ASP A 1 100 ? 18.164 -0.945 4.349 1.00 82.25 100 ASP A CA 1
ATOM 809 C C . ASP A 1 100 ? 19.158 -0.073 3.552 1.00 82.25 100 ASP A C 1
ATOM 811 O O . ASP A 1 100 ? 20.369 -0.152 3.729 1.00 82.25 100 ASP A O 1
ATOM 815 N N . GLY A 1 101 ? 18.656 0.779 2.651 1.00 78.62 101 GLY A N 1
ATOM 816 C CA . GLY A 1 101 ? 19.457 1.649 1.794 1.00 78.62 101 GLY A CA 1
ATOM 817 C C . GLY A 1 101 ? 19.929 0.981 0.503 1.00 78.62 101 GLY A C 1
ATOM 818 O O . GLY A 1 101 ? 20.412 1.682 -0.390 1.00 78.62 101 GLY A O 1
ATOM 819 N N . GLU A 1 102 ? 19.736 -0.335 0.368 1.00 83.31 102 GLU A N 1
ATOM 820 C CA . GLU A 1 102 ? 20.035 -1.072 -0.855 1.00 83.31 102 GLU A CA 1
ATOM 821 C C . GLU A 1 102 ? 19.228 -0.540 -2.040 1.00 83.31 102 GLU A C 1
ATOM 823 O O . GLU A 1 102 ? 18.016 -0.311 -1.967 1.00 83.31 102 GLU A O 1
ATOM 828 N N . LYS A 1 103 ? 19.919 -0.375 -3.165 1.00 83.25 103 LYS A N 1
ATOM 829 C CA . LYS A 1 103 ? 19.318 0.014 -4.435 1.00 83.25 103 LYS A CA 1
ATOM 830 C C . LYS A 1 103 ? 19.228 -1.206 -5.330 1.00 83.25 103 LYS A C 1
ATOM 832 O O . LYS A 1 103 ? 20.253 -1.753 -5.732 1.00 83.25 103 LYS A O 1
ATOM 837 N N . LYS A 1 104 ? 18.008 -1.609 -5.677 1.00 81.38 104 LYS A N 1
ATOM 838 C CA . LYS A 1 104 ? 17.766 -2.707 -6.620 1.00 81.38 104 LYS A CA 1
ATOM 839 C C . LYS A 1 104 ? 17.158 -2.170 -7.917 1.00 81.38 104 LYS A C 1
ATOM 841 O O . LYS A 1 104 ? 16.476 -1.147 -7.931 1.00 81.38 104 LYS A O 1
ATOM 846 N N . LYS A 1 105 ? 17.443 -2.855 -9.023 1.00 80.25 105 LYS A N 1
ATOM 847 C CA . LYS A 1 105 ? 16.857 -2.630 -10.356 1.00 80.25 105 LYS A CA 1
ATOM 848 C C . LYS A 1 105 ? 16.301 -3.956 -10.862 1.00 80.25 105 LYS A C 1
ATOM 850 O O . LYS A 1 105 ? 16.808 -5.004 -10.466 1.00 80.25 105 LYS A O 1
ATOM 855 N N . LYS A 1 106 ? 15.344 -3.898 -11.795 1.00 80.94 106 LYS A N 1
ATOM 856 C CA . LYS A 1 106 ? 14.667 -5.074 -12.374 1.00 80.94 106 LYS A CA 1
ATOM 857 C C . LYS A 1 106 ? 13.927 -5.911 -11.315 1.00 80.94 106 LYS A C 1
ATOM 859 O O . LYS A 1 106 ? 13.863 -5.541 -10.143 1.00 80.94 106 LYS A O 1
ATOM 864 N N . ASN A 1 107 ? 13.336 -7.026 -11.752 1.00 84.75 107 ASN A N 1
ATOM 865 C CA . ASN A 1 107 ? 12.609 -7.973 -10.902 1.00 84.75 107 ASN A CA 1
ATOM 866 C C . ASN A 1 107 ? 11.525 -7.288 -10.053 1.00 84.75 107 ASN A C 1
ATOM 868 O O . ASN A 1 107 ? 11.527 -7.342 -8.818 1.00 84.75 107 ASN A O 1
ATOM 872 N N . GLY A 1 108 ? 10.649 -6.558 -10.731 1.00 87.44 108 GLY A N 1
ATOM 873 C CA . GLY A 1 108 ? 9.646 -5.724 -10.094 1.00 87.44 108 GLY A CA 1
ATOM 874 C C . GLY A 1 108 ? 8.544 -5.326 -11.055 1.00 87.44 108 GLY A C 1
ATOM 875 O O . GLY A 1 108 ? 8.629 -5.560 -12.262 1.00 87.44 108 GLY A O 1
ATOM 876 N N . ILE A 1 109 ? 7.517 -4.712 -10.498 1.00 90.62 109 ILE A N 1
ATOM 877 C CA . ILE A 1 109 ? 6.287 -4.346 -11.175 1.00 90.62 109 ILE A CA 1
ATOM 878 C C . ILE A 1 109 ? 6.010 -2.856 -10.989 1.00 90.62 109 ILE A C 1
ATOM 880 O O . ILE A 1 109 ? 6.270 -2.293 -9.928 1.00 90.62 109 ILE A O 1
ATOM 884 N N . CYS A 1 110 ? 5.492 -2.206 -12.025 1.00 90.69 110 CYS A N 1
ATOM 885 C CA . CYS A 1 110 ? 5.012 -0.832 -11.950 1.00 90.69 110 CYS A CA 1
ATOM 886 C C . CYS A 1 110 ? 3.504 -0.808 -12.229 1.00 90.69 110 CYS A C 1
ATOM 888 O O . CYS A 1 110 ? 3.046 -1.317 -13.254 1.00 90.69 110 CYS A O 1
ATOM 890 N N . PHE A 1 111 ? 2.734 -0.269 -11.283 1.00 88.94 111 PHE A N 1
ATOM 891 C CA . PHE A 1 111 ? 1.272 -0.257 -11.304 1.00 88.94 111 PHE A CA 1
ATOM 892 C C . PHE A 1 111 ? 0.756 0.983 -10.570 1.00 88.94 111 PHE A C 1
ATOM 894 O O . PHE A 1 111 ? 1.201 1.245 -9.454 1.00 88.94 111 PHE A O 1
ATOM 901 N N . LEU A 1 112 ? -0.180 1.721 -11.181 1.00 86.50 112 LEU A N 1
ATOM 902 C CA . LEU A 1 112 ? -0.829 2.955 -10.678 1.00 86.50 112 LEU A CA 1
ATOM 903 C C . LEU A 1 112 ? 0.081 4.157 -10.390 1.00 86.50 112 LEU A C 1
ATOM 905 O O . LEU A 1 112 ? -0.393 5.288 -10.408 1.00 86.50 112 LEU A O 1
ATOM 909 N N . ASP A 1 113 ? 1.364 3.934 -10.137 1.00 86.31 113 ASP A N 1
ATOM 910 C CA . ASP A 1 113 ? 2.366 4.967 -9.934 1.00 86.31 113 ASP A CA 1
ATOM 911 C C . ASP A 1 113 ? 3.597 4.666 -10.786 1.00 86.31 113 ASP A C 1
ATOM 913 O O . ASP A 1 113 ? 4.411 3.795 -10.474 1.00 86.31 113 ASP A O 1
ATOM 917 N N . GLU A 1 114 ? 3.753 5.435 -11.860 1.00 83.62 114 GLU A N 1
ATOM 918 C CA . GLU A 1 114 ? 4.918 5.373 -12.740 1.00 83.62 114 GLU A CA 1
ATOM 919 C C . GLU A 1 114 ? 6.240 5.690 -12.024 1.00 83.62 114 GLU A C 1
ATOM 921 O O . GLU A 1 114 ? 7.326 5.348 -12.505 1.00 83.62 114 GLU A O 1
ATOM 926 N N . ASN A 1 115 ? 6.171 6.354 -10.868 1.00 85.88 115 ASN A N 1
ATOM 927 C CA . ASN A 1 115 ? 7.344 6.771 -10.133 1.00 85.88 115 ASN A CA 1
ATOM 928 C C . ASN A 1 115 ? 7.805 5.765 -9.084 1.00 85.88 115 ASN A C 1
ATOM 930 O O . ASN A 1 115 ? 8.943 5.894 -8.621 1.00 85.88 115 ASN A O 1
ATOM 934 N N . THR A 1 116 ? 7.002 4.756 -8.774 1.00 88.19 116 THR A N 1
ATOM 935 C CA . THR A 1 116 ? 7.291 3.824 -7.687 1.00 88.19 116 THR A CA 1
ATOM 936 C C . THR A 1 116 ? 7.321 2.397 -8.236 1.00 88.19 116 THR A C 1
ATOM 938 O O . THR A 1 116 ? 6.301 1.711 -8.229 1.00 88.19 116 THR A O 1
ATOM 941 N N . PRO A 1 117 ? 8.473 1.928 -8.757 1.00 91.44 117 PRO A N 1
ATOM 942 C CA . PRO A 1 117 ? 8.650 0.521 -9.091 1.00 91.44 117 PRO A CA 1
ATOM 943 C C . PRO A 1 117 ? 8.637 -0.306 -7.802 1.00 91.44 117 PRO A C 1
ATOM 945 O O . PRO A 1 117 ? 9.321 0.022 -6.836 1.00 91.44 117 PRO A O 1
ATOM 948 N N . VAL A 1 118 ? 7.876 -1.394 -7.789 1.00 92.88 118 VAL A N 1
ATOM 949 C CA . VAL A 1 118 ? 7.632 -2.216 -6.600 1.00 92.88 118 VAL A CA 1
ATOM 950 C C . VAL A 1 118 ? 8.273 -3.590 -6.777 1.00 92.88 118 VAL A C 1
ATOM 952 O O . VAL A 1 118 ? 8.275 -4.140 -7.877 1.00 92.88 118 VAL A O 1
ATOM 955 N N . SER A 1 119 ? 8.853 -4.162 -5.720 1.00 92.81 119 SER A N 1
ATOM 956 C CA . SER A 1 119 ? 9.288 -5.564 -5.759 1.00 92.81 119 SER A CA 1
ATOM 957 C C . SER A 1 119 ? 8.080 -6.504 -5.821 1.00 92.81 119 SER A C 1
ATOM 959 O O . SER A 1 119 ? 6.976 -6.141 -5.423 1.00 92.81 119 SER A O 1
ATOM 961 N N . TRP A 1 120 ? 8.256 -7.731 -6.311 1.00 91.56 120 TRP A N 1
ATOM 962 C CA . TRP A 1 120 ? 7.154 -8.701 -6.317 1.00 91.56 120 TRP A CA 1
ATOM 963 C C . TRP A 1 120 ? 6.643 -9.025 -4.908 1.00 91.56 120 TRP A C 1
ATOM 965 O O . TRP A 1 120 ? 5.442 -9.213 -4.724 1.00 91.56 120 TRP A O 1
ATOM 975 N N . ASP A 1 121 ? 7.529 -9.035 -3.913 1.00 92.06 121 ASP A N 1
ATOM 976 C CA . ASP A 1 121 ? 7.162 -9.309 -2.523 1.00 92.06 121 ASP A CA 1
ATOM 977 C C . ASP A 1 121 ? 6.408 -8.129 -1.897 1.00 92.06 121 ASP A C 1
ATOM 979 O O . ASP A 1 121 ? 5.352 -8.326 -1.295 1.00 92.06 121 ASP A O 1
ATOM 983 N N . ASP A 1 122 ? 6.849 -6.892 -2.143 1.00 94.50 122 ASP A N 1
ATOM 984 C CA . ASP A 1 122 ? 6.105 -5.693 -1.741 1.00 94.50 122 ASP A CA 1
ATOM 985 C C . ASP A 1 122 ? 4.738 -5.633 -2.421 1.00 94.50 122 ASP A C 1
ATOM 987 O O . ASP A 1 122 ? 3.742 -5.285 -1.791 1.00 94.50 122 ASP A O 1
ATOM 991 N N . PHE A 1 123 ? 4.657 -6.011 -3.697 1.00 94.06 123 PHE A N 1
ATOM 992 C CA . PHE A 1 123 ? 3.402 -6.004 -4.439 1.00 94.06 123 PHE A CA 1
ATOM 993 C C . PHE A 1 123 ? 2.382 -6.997 -3.864 1.00 94.06 123 PHE A C 1
ATOM 995 O O . PHE A 1 123 ? 1.193 -6.680 -3.774 1.00 94.06 123 PHE A O 1
ATOM 1002 N N . LYS A 1 124 ? 2.837 -8.163 -3.384 1.00 93.25 124 LYS A N 1
ATOM 1003 C CA . LYS A 1 124 ? 1.994 -9.099 -2.620 1.00 93.25 124 LYS A CA 1
ATOM 1004 C C . LYS A 1 124 ? 1.479 -8.466 -1.330 1.00 93.25 124 LYS A C 1
ATOM 1006 O O . LYS A 1 124 ? 0.297 -8.59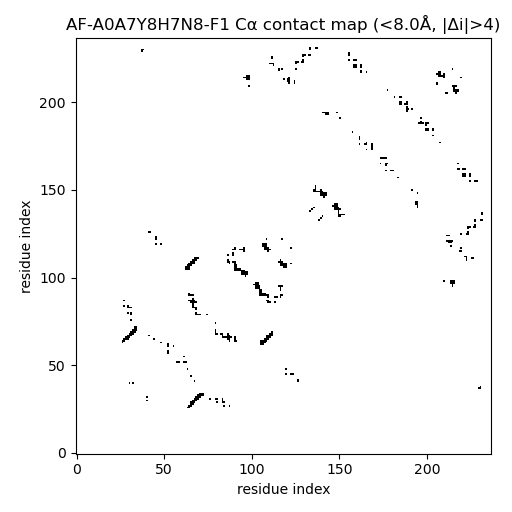7 -1.019 1.00 93.25 124 LYS A O 1
ATOM 1011 N N . GLN A 1 125 ? 2.330 -7.745 -0.600 1.00 94.94 125 GLN A N 1
ATOM 1012 C CA . GLN A 1 125 ? 1.902 -7.053 0.619 1.00 94.94 125 GLN A CA 1
ATOM 1013 C C . GLN A 1 125 ? 0.903 -5.932 0.331 1.00 94.94 125 GLN A C 1
ATOM 1015 O O . GLN A 1 125 ? -0.096 -5.812 1.038 1.00 94.94 125 GLN A O 1
ATOM 1020 N N . ILE A 1 126 ? 1.107 -5.163 -0.742 1.00 95.25 126 ILE A N 1
ATOM 1021 C CA . ILE A 1 126 ? 0.130 -4.181 -1.227 1.00 95.25 126 ILE A CA 1
ATOM 1022 C C . ILE A 1 126 ? -1.215 -4.869 -1.494 1.00 95.25 126 ILE A C 1
ATOM 1024 O O . ILE A 1 126 ? -2.231 -4.405 -0.981 1.00 95.25 126 ILE A O 1
ATOM 1028 N N . SER A 1 127 ? -1.229 -5.991 -2.228 1.00 92.88 127 SER A N 1
ATOM 1029 C CA . SER A 1 127 ? -2.455 -6.765 -2.494 1.00 92.88 127 SER A CA 1
ATOM 1030 C C . SER A 1 127 ? -3.148 -7.195 -1.193 1.00 92.88 127 SER A C 1
ATOM 1032 O O . SER A 1 127 ? -4.364 -7.045 -1.063 1.00 92.88 127 SER A O 1
ATOM 1034 N N . ASN A 1 128 ? -2.390 -7.634 -0.181 1.00 94.44 128 ASN A N 1
ATOM 1035 C CA . ASN A 1 128 ? -2.934 -7.994 1.133 1.00 94.44 128 ASN A CA 1
ATOM 1036 C C . ASN A 1 128 ? -3.599 -6.802 1.843 1.00 94.44 128 ASN A C 1
ATOM 1038 O O . ASN A 1 128 ? -4.720 -6.938 2.339 1.00 94.44 128 ASN A O 1
ATOM 1042 N N . TYR A 1 129 ? -2.956 -5.627 1.862 1.00 96.19 129 TYR A N 1
ATOM 1043 C CA . TYR A 1 129 ? -3.555 -4.415 2.438 1.00 96.19 129 TYR A CA 1
ATOM 1044 C C . TYR A 1 129 ? -4.816 -3.990 1.696 1.00 96.19 129 TYR A C 1
ATOM 1046 O O . TYR A 1 129 ? -5.820 -3.671 2.328 1.00 96.19 129 TYR A O 1
ATOM 1054 N N . VAL A 1 130 ? -4.783 -4.024 0.364 1.00 94.56 130 VAL A N 1
ATOM 1055 C CA . VAL A 1 130 ? -5.926 -3.663 -0.479 1.00 94.56 130 VAL A CA 1
ATOM 1056 C C . VAL A 1 130 ? -7.099 -4.609 -0.228 1.00 94.56 130 VAL A C 1
ATOM 1058 O O . VAL A 1 130 ? -8.214 -4.138 -0.023 1.00 94.56 130 VAL A O 1
ATOM 1061 N N . LYS A 1 131 ? -6.867 -5.927 -0.157 1.00 93.25 131 LYS A N 1
ATOM 1062 C CA . LYS A 1 131 ? -7.902 -6.926 0.174 1.00 93.25 131 LYS A CA 1
ATOM 1063 C C . LYS A 1 131 ? -8.496 -6.695 1.561 1.00 93.25 131 LYS A C 1
ATOM 1065 O O . LYS A 1 131 ? -9.715 -6.745 1.721 1.00 93.25 131 LYS A O 1
ATOM 1070 N N . MET A 1 132 ? -7.652 -6.392 2.545 1.00 95.19 132 MET A N 1
ATOM 1071 C CA . MET A 1 132 ? -8.082 -6.070 3.905 1.00 95.19 132 MET A CA 1
ATOM 1072 C C . MET A 1 132 ? -8.957 -4.806 3.933 1.00 95.19 132 MET A C 1
ATOM 1074 O O . MET A 1 132 ? -10.077 -4.842 4.439 1.00 95.19 132 MET A O 1
ATOM 107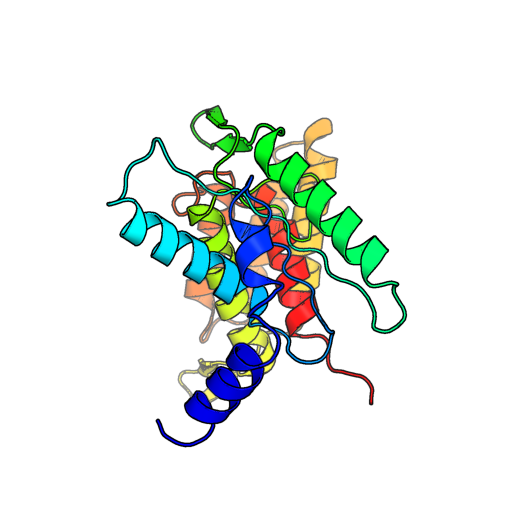8 N N . PHE A 1 133 ? -8.497 -3.707 3.329 1.00 96.00 133 PHE A N 1
ATOM 1079 C CA . PHE A 1 133 ? -9.245 -2.447 3.279 1.00 96.00 133 PHE A CA 1
ATOM 1080 C C . PHE A 1 133 ? -10.540 -2.567 2.479 1.00 96.00 133 PHE A C 1
ATOM 1082 O O . PHE A 1 133 ? -11.578 -2.076 2.919 1.00 96.00 133 PHE A O 1
ATOM 1089 N N . TYR A 1 134 ? -10.508 -3.262 1.343 1.00 93.50 134 TYR A N 1
ATOM 1090 C CA . TYR A 1 134 ? -11.698 -3.576 0.561 1.00 93.50 134 TYR A CA 1
ATOM 1091 C C . TYR A 1 134 ? -12.724 -4.347 1.403 1.00 93.50 134 TYR A C 1
ATOM 1093 O O . TYR A 1 134 ? -13.897 -3.975 1.439 1.00 93.50 134 TYR A O 1
ATOM 1101 N N . GLY A 1 135 ? -12.278 -5.353 2.164 1.00 93.62 135 GLY A N 1
ATOM 1102 C CA . GLY A 1 135 ? -13.138 -6.108 3.073 1.00 93.62 135 GLY A CA 1
ATOM 1103 C C . GLY A 1 135 ? -13.805 -5.237 4.140 1.00 93.62 135 GLY A C 1
ATOM 1104 O O . GLY A 1 135 ? -15.003 -5.380 4.396 1.00 93.62 135 GLY A O 1
ATOM 1105 N N . TRP A 1 136 ? -13.069 -4.282 4.712 1.00 95.44 136 TRP A N 1
ATOM 1106 C CA . TRP A 1 136 ? -13.597 -3.339 5.704 1.00 95.44 136 TRP A CA 1
ATOM 1107 C C . TRP A 1 136 ? -14.627 -2.362 5.135 1.00 95.44 136 TRP A C 1
ATOM 1109 O O . TRP A 1 136 ? -15.575 -1.995 5.833 1.00 95.44 136 TRP A O 1
ATOM 1119 N N . LEU A 1 137 ? -14.430 -1.926 3.890 1.00 94.00 137 LEU A N 1
ATOM 1120 C CA . LEU A 1 137 ? -15.276 -0.942 3.216 1.00 94.00 137 LEU A CA 1
ATOM 1121 C C . LEU A 1 137 ? -16.559 -1.580 2.656 1.00 94.00 137 LEU A C 1
ATOM 1123 O O . LEU A 1 137 ? -17.644 -1.022 2.827 1.00 94.00 137 LEU A O 1
ATOM 1127 N N . GLU A 1 138 ? -16.461 -2.756 2.029 1.00 92.12 138 GLU A N 1
ATOM 1128 C CA . GLU A 1 138 ? -17.585 -3.376 1.314 1.00 92.12 138 GLU A CA 1
ATOM 1129 C C . GLU A 1 138 ? -18.357 -4.400 2.150 1.00 92.12 138 GLU A C 1
ATOM 1131 O O . GLU A 1 138 ? -19.592 -4.392 2.136 1.00 92.12 138 GLU A O 1
ATOM 1136 N N . TYR A 1 139 ? -17.678 -5.261 2.912 1.00 91.69 139 TYR A N 1
ATOM 1137 C CA . TYR A 1 139 ? -18.336 -6.355 3.642 1.00 91.69 139 TYR A CA 1
ATOM 1138 C C . TYR A 1 139 ? -18.562 -6.029 5.117 1.00 91.69 139 TYR A C 1
ATOM 1140 O O . TYR A 1 139 ? -19.645 -6.305 5.646 1.00 91.69 139 TYR A O 1
ATOM 1148 N N . GLY A 1 140 ? -17.580 -5.391 5.750 1.00 92.81 140 GLY A N 1
ATOM 1149 C CA . GLY A 1 140 ? -17.568 -5.157 7.187 1.00 92.81 140 GLY A CA 1
ATOM 1150 C C . GLY A 1 140 ? -17.245 -6.419 7.992 1.00 92.81 140 GLY A C 1
ATOM 1151 O O . GLY A 1 140 ? -17.317 -7.542 7.494 1.00 92.81 140 GLY A O 1
ATOM 1152 N N . GLU A 1 141 ? -16.918 -6.233 9.262 1.00 92.94 141 GLU A N 1
ATOM 1153 C CA . GLU A 1 141 ? -16.642 -7.298 10.226 1.00 92.94 141 GLU A CA 1
ATOM 1154 C C . GLU A 1 141 ? -17.676 -7.236 11.355 1.00 92.94 141 GLU A C 1
ATOM 1156 O O . GLU A 1 141 ? -18.250 -6.179 11.639 1.00 92.94 141 GLU A O 1
ATOM 1161 N N . LYS A 1 142 ? -17.959 -8.385 11.975 1.00 93.12 142 LYS A N 1
ATOM 1162 C CA . LYS A 1 142 ? -18.882 -8.444 13.111 1.00 93.12 142 LYS A CA 1
ATOM 1163 C C . LYS A 1 142 ? -18.188 -7.911 14.360 1.00 93.12 142 LYS A C 1
ATOM 1165 O O . LYS A 1 142 ? -17.077 -8.337 14.661 1.00 93.12 142 LYS A O 1
ATOM 1170 N N . ASN A 1 143 ? -18.858 -7.020 15.077 1.00 92.00 143 ASN A N 1
ATOM 1171 C CA . ASN A 1 143 ? -18.469 -6.647 16.431 1.00 92.00 143 ASN A CA 1
ATOM 1172 C C . ASN A 1 143 ? -18.857 -7.758 17.431 1.00 92.00 143 ASN A C 1
ATOM 1174 O O . ASN A 1 143 ? -19.467 -8.769 17.063 1.00 92.00 143 ASN A O 1
ATOM 1178 N N . LYS A 1 144 ? -18.529 -7.560 18.710 1.00 89.81 144 LYS A N 1
ATOM 1179 C CA . LYS A 1 144 ? -18.896 -8.475 19.804 1.00 89.81 144 LYS A CA 1
ATOM 1180 C C . LYS A 1 144 ? -20.406 -8.673 19.954 1.00 89.81 144 LYS A C 1
ATOM 1182 O O . LYS A 1 144 ? -20.825 -9.751 20.364 1.00 89.81 144 LYS A O 1
ATOM 1187 N N . ASP A 1 145 ? -21.199 -7.678 19.568 1.00 89.25 145 ASP A N 1
ATOM 1188 C CA . ASP A 1 145 ? -22.665 -7.716 19.610 1.00 89.25 145 ASP A CA 1
ATOM 1189 C C . ASP A 1 145 ? -23.280 -8.425 18.382 1.00 89.25 145 ASP A C 1
ATOM 1191 O O . ASP A 1 145 ? -24.493 -8.595 18.285 1.00 89.25 145 ASP A O 1
ATOM 1195 N N . GLY A 1 146 ? -22.452 -8.873 17.430 1.00 88.31 146 GLY A N 1
ATOM 1196 C CA . GLY A 1 146 ? -22.871 -9.566 16.209 1.00 88.31 146 GLY A CA 1
ATOM 1197 C C . GLY A 1 146 ? -23.291 -8.648 15.053 1.00 88.31 146 GLY A C 1
ATOM 1198 O O . GLY A 1 146 ? -23.572 -9.145 13.955 1.00 88.31 146 GLY A O 1
ATOM 1199 N N . GLU A 1 147 ? -23.282 -7.331 15.254 1.00 89.62 147 GLU A N 1
ATOM 1200 C CA . GLU A 1 147 ? -23.558 -6.319 14.238 1.00 89.62 147 GLU A CA 1
ATOM 1201 C C . GLU A 1 147 ? -22.379 -6.168 13.271 1.00 89.62 147 GLU A C 1
ATOM 1203 O O . GLU A 1 147 ? -21.214 -6.078 13.663 1.00 89.62 147 GLU A O 1
ATOM 1208 N N . LYS A 1 148 ? -22.675 -6.103 11.968 1.00 92.31 148 LYS A N 1
ATOM 1209 C CA . LYS A 1 148 ? -21.652 -5.837 10.952 1.00 92.31 148 LYS A CA 1
ATOM 1210 C C . LYS A 1 148 ? -21.320 -4.353 10.921 1.00 92.31 148 LYS A C 1
ATOM 1212 O O . LYS A 1 148 ? -22.128 -3.543 10.467 1.00 92.31 148 LYS A O 1
ATOM 1217 N N . LYS A 1 149 ? -20.098 -4.006 11.311 1.00 93.25 149 LYS A N 1
ATOM 1218 C CA . LYS A 1 149 ? -19.581 -2.643 11.221 1.00 93.25 149 LYS A CA 1
ATOM 1219 C C . LYS A 1 149 ? -18.715 -2.511 9.976 1.00 93.25 149 LYS A C 1
ATOM 1221 O O . LYS A 1 149 ? -17.836 -3.333 9.759 1.00 93.25 149 LYS A O 1
ATOM 1226 N N . LYS A 1 150 ? -18.952 -1.479 9.165 1.00 95.12 150 LYS A N 1
ATOM 1227 C CA . LYS A 1 150 ? -18.116 -1.124 8.005 1.00 95.12 150 LYS A CA 1
ATOM 1228 C C . LYS A 1 150 ? -17.327 0.142 8.292 1.00 95.12 150 LYS A C 1
ATOM 1230 O O . LYS A 1 150 ? -17.827 1.039 8.974 1.00 95.12 150 LYS A O 1
ATOM 1235 N N . ILE A 1 151 ? -16.129 0.244 7.730 1.00 94.75 151 ILE A N 1
ATOM 1236 C CA . ILE A 1 151 ? -15.380 1.503 7.720 1.00 94.75 151 ILE A CA 1
ATOM 1237 C C . ILE A 1 151 ? -15.911 2.377 6.577 1.00 94.75 151 ILE A C 1
ATOM 1239 O O . ILE A 1 151 ? -16.319 1.878 5.532 1.00 94.75 151 ILE A O 1
ATOM 1243 N N . SER A 1 152 ? -15.956 3.695 6.774 1.00 93.12 152 SER A N 1
ATOM 1244 C CA . SER A 1 152 ? -16.355 4.621 5.710 1.00 93.12 152 SER A CA 1
ATOM 1245 C C . SER A 1 152 ? -15.229 4.827 4.690 1.00 93.12 152 SER A C 1
ATOM 1247 O O . SER A 1 152 ? -14.043 4.714 5.011 1.00 93.12 152 SER A O 1
ATOM 1249 N N . LYS A 1 153 ? -15.578 5.260 3.470 1.00 90.56 153 LYS A N 1
ATOM 1250 C CA . LYS A 1 153 ? -14.594 5.647 2.439 1.00 90.56 153 LYS A CA 1
ATOM 1251 C C . LYS A 1 153 ? -13.639 6.771 2.872 1.00 90.56 153 LYS A C 1
ATOM 1253 O O . LYS A 1 153 ? -12.605 6.961 2.241 1.00 90.56 153 LYS A O 1
ATOM 1258 N N . GLY A 1 154 ? -13.913 7.453 3.989 1.00 92.06 154 GLY A N 1
ATOM 1259 C CA . GLY A 1 154 ? -12.986 8.405 4.604 1.00 92.06 154 GLY A CA 1
ATOM 1260 C C . GLY A 1 154 ? -11.633 7.799 5.009 1.00 92.06 154 GLY A C 1
ATOM 1261 O O . GLY A 1 154 ? -10.682 8.551 5.222 1.00 92.06 154 GLY A O 1
ATOM 1262 N N . LEU A 1 155 ? -11.506 6.465 5.089 1.00 95.19 155 LEU A N 1
ATOM 1263 C CA . LEU A 1 155 ? -10.204 5.793 5.175 1.00 95.19 155 LEU A CA 1
ATOM 1264 C C . LEU A 1 155 ? -9.322 6.133 3.963 1.00 95.19 155 LEU A C 1
ATOM 1266 O O . LEU A 1 155 ? -8.195 6.574 4.154 1.00 95.19 155 LEU A O 1
ATOM 1270 N N . ILE A 1 156 ? -9.843 6.008 2.740 1.00 95.38 156 ILE A N 1
ATOM 1271 C CA . ILE A 1 156 ? -9.095 6.253 1.495 1.00 95.38 156 ILE A CA 1
ATOM 1272 C C . ILE A 1 156 ? -8.597 7.704 1.452 1.00 95.38 156 ILE A C 1
ATOM 1274 O O . ILE A 1 156 ? -7.406 7.952 1.267 1.00 95.38 156 ILE A O 1
ATOM 1278 N N . SER A 1 157 ? -9.482 8.672 1.721 1.00 94.75 157 SER A N 1
ATOM 1279 C CA . SER A 1 157 ? -9.122 10.098 1.776 1.00 94.75 157 SER A CA 1
ATOM 1280 C C . SER A 1 157 ? -8.029 10.387 2.811 1.00 94.75 157 SER A C 1
ATOM 1282 O O . SER A 1 157 ? -7.159 11.234 2.597 1.00 94.75 157 SER A O 1
ATOM 1284 N N . ARG A 1 158 ? -8.044 9.663 3.935 1.00 95.81 158 ARG A N 1
ATOM 1285 C CA . ARG A 1 158 ? -7.028 9.766 4.985 1.00 95.81 158 ARG A CA 1
ATOM 1286 C C . ARG A 1 158 ? -5.678 9.201 4.531 1.00 95.81 158 ARG A C 1
ATOM 1288 O O . ARG A 1 158 ? -4.668 9.837 4.815 1.00 95.81 158 ARG A O 1
ATOM 1295 N N . LEU A 1 159 ? -5.645 8.081 3.803 1.00 96.69 159 LEU A N 1
ATOM 1296 C CA . LEU A 1 159 ? -4.404 7.532 3.232 1.00 96.69 159 LEU A CA 1
ATOM 1297 C C . LEU A 1 159 ? -3.765 8.507 2.231 1.00 96.69 159 LEU A C 1
ATOM 1299 O O . LEU A 1 159 ? -2.571 8.783 2.337 1.00 96.69 159 LEU A O 1
ATOM 1303 N N . TYR A 1 160 ? -4.561 9.097 1.331 1.00 95.56 160 TYR A N 1
ATOM 1304 C CA . TYR A 1 160 ? -4.069 10.131 0.411 1.00 95.56 160 TYR A CA 1
ATOM 1305 C C . TYR A 1 160 ? -3.504 11.340 1.148 1.00 95.56 160 TYR A C 1
ATOM 1307 O O . TYR A 1 160 ? -2.414 11.801 0.830 1.00 95.56 160 TYR A O 1
ATOM 1315 N N . SER A 1 161 ? -4.211 11.818 2.174 1.00 94.56 161 SER A N 1
ATOM 1316 C CA . SER A 1 161 ? -3.760 12.968 2.963 1.00 94.56 161 SER A CA 1
ATOM 1317 C C . SER A 1 161 ? -2.410 12.699 3.636 1.00 94.56 161 SER A C 1
ATOM 1319 O O . SER A 1 161 ? -1.543 13.565 3.636 1.00 94.56 161 SER A O 1
ATOM 1321 N N . ILE A 1 162 ? -2.202 11.489 4.168 1.00 95.12 162 ILE A N 1
ATOM 1322 C CA . ILE A 1 162 ? -0.918 11.080 4.756 1.00 95.12 162 ILE A CA 1
ATOM 1323 C C . ILE A 1 162 ? 0.195 11.074 3.698 1.00 95.12 162 ILE A C 1
ATOM 1325 O O . ILE A 1 162 ? 1.285 11.581 3.960 1.00 95.12 162 ILE A O 1
ATOM 1329 N N . TYR A 1 163 ? -0.072 10.522 2.512 1.00 94.44 163 TYR A N 1
ATOM 1330 C CA . TYR A 1 163 ? 0.906 10.470 1.424 1.00 94.44 163 TYR A CA 1
ATOM 1331 C C . TYR A 1 163 ? 1.284 11.868 0.906 1.00 94.44 163 TYR A C 1
ATOM 1333 O O . TYR A 1 163 ? 2.468 12.166 0.736 1.00 94.44 163 TYR A O 1
ATOM 1341 N N . GLU A 1 164 ? 0.306 12.754 0.718 1.00 92.25 164 GLU A N 1
ATOM 1342 C CA . GLU A 1 164 ? 0.560 14.131 0.283 1.00 92.25 164 GLU A CA 1
ATOM 1343 C C . GLU A 1 164 ? 1.303 14.940 1.353 1.00 92.25 164 GLU A C 1
ATOM 1345 O O . GLU A 1 164 ? 2.277 15.628 1.043 1.00 92.25 164 GLU A O 1
ATOM 1350 N N . GLU A 1 165 ? 0.940 14.798 2.635 1.00 92.00 165 GLU A N 1
ATOM 1351 C CA . GLU A 1 165 ? 1.701 15.414 3.727 1.00 92.00 165 GLU A CA 1
ATOM 1352 C C . GLU A 1 165 ? 3.145 14.903 3.789 1.00 92.00 165 GLU A C 1
ATOM 1354 O O . GLU A 1 165 ? 4.051 15.688 4.073 1.00 92.00 165 GLU A O 1
ATOM 1359 N N . TYR A 1 166 ? 3.386 13.620 3.502 1.00 91.88 166 TYR A N 1
ATOM 1360 C CA . TYR A 1 166 ? 4.737 13.078 3.364 1.00 91.88 166 TYR A CA 1
ATOM 1361 C C . TYR A 1 166 ? 5.489 13.739 2.197 1.00 91.88 166 TYR A C 1
ATOM 1363 O O . TYR A 1 166 ? 6.613 14.212 2.388 1.00 91.88 166 TYR A O 1
ATOM 1371 N N . LYS A 1 167 ? 4.872 13.847 1.012 1.00 89.19 167 LYS A N 1
ATOM 1372 C CA . LYS A 1 167 ? 5.497 14.473 -0.167 1.00 89.19 167 LYS A CA 1
ATOM 1373 C C . LYS A 1 167 ? 5.843 15.941 0.059 1.00 89.19 167 LYS A C 1
ATOM 1375 O O . LYS A 1 167 ? 6.944 16.362 -0.289 1.00 89.19 167 LYS A O 1
ATOM 1380 N N . MET A 1 168 ? 4.939 16.704 0.673 1.00 84.81 168 MET A N 1
ATOM 1381 C CA . MET A 1 168 ? 5.177 18.108 1.025 1.00 84.81 168 MET A CA 1
ATOM 1382 C C . MET A 1 168 ? 6.196 18.239 2.168 1.00 84.81 168 MET A C 1
ATOM 1384 O O . MET A 1 168 ? 7.111 19.062 2.123 1.00 84.81 168 MET A O 1
ATOM 1388 N N . GLY A 1 169 ? 6.053 17.405 3.200 1.00 76.62 169 GLY A N 1
ATOM 1389 C CA . GLY A 1 169 ? 6.862 17.423 4.417 1.00 76.62 169 GLY A CA 1
ATOM 1390 C C . GLY A 1 169 ? 8.311 16.993 4.208 1.00 76.62 169 GLY A C 1
ATOM 1391 O O . GLY A 1 169 ? 9.174 17.445 4.962 1.00 76.62 169 GLY A O 1
ATOM 1392 N N . LYS A 1 170 ? 8.595 16.206 3.159 1.00 62.78 170 LYS A N 1
ATOM 1393 C CA . LYS A 1 170 ? 9.945 15.787 2.746 1.00 62.78 170 LYS A CA 1
ATOM 1394 C C . LYS A 1 170 ? 10.933 16.952 2.635 1.00 62.78 170 LYS A C 1
ATOM 1396 O O . LYS A 1 170 ? 12.111 16.765 2.920 1.00 62.78 170 LYS A O 1
ATOM 1401 N N . PHE A 1 171 ? 10.454 18.138 2.258 1.00 57.91 171 PHE A N 1
ATOM 1402 C CA . PHE A 1 171 ? 11.291 19.318 2.023 1.00 57.91 171 PHE A CA 1
ATOM 1403 C C . PHE A 1 171 ? 11.196 20.389 3.118 1.00 57.91 171 PHE A C 1
ATOM 1405 O O . PHE A 1 171 ? 12.025 21.291 3.140 1.00 57.91 171 PHE A O 1
ATOM 1412 N N . GLN A 1 172 ? 10.209 20.313 4.021 1.00 61.25 172 GLN A N 1
ATOM 1413 C CA . GLN A 1 172 ? 9.926 21.392 4.982 1.00 61.25 172 GLN A CA 1
ATOM 1414 C C . GLN A 1 172 ? 9.946 20.957 6.453 1.00 61.25 172 GLN A C 1
ATOM 1416 O O . GLN A 1 172 ? 10.414 21.713 7.301 1.00 61.25 172 GLN A O 1
ATOM 1421 N N . ASN A 1 173 ? 9.421 19.773 6.794 1.00 69.62 173 ASN A N 1
ATOM 1422 C CA . ASN A 1 173 ? 9.374 19.282 8.177 1.00 69.62 173 ASN A CA 1
ATOM 1423 C C . ASN A 1 173 ? 9.066 17.774 8.219 1.00 69.62 173 ASN A C 1
ATOM 1425 O O . ASN A 1 173 ? 7.904 17.355 8.202 1.00 69.62 173 ASN A O 1
ATOM 1429 N N . TRP A 1 174 ? 10.117 16.958 8.320 1.00 72.56 174 TRP A N 1
ATOM 1430 C CA . TRP A 1 174 ? 10.021 15.496 8.265 1.00 72.56 174 TRP A CA 1
ATOM 1431 C C . TRP A 1 174 ? 9.211 14.876 9.419 1.00 72.56 174 TRP A C 1
ATOM 1433 O O . TRP A 1 174 ? 8.641 13.798 9.271 1.00 72.56 174 TRP A O 1
ATOM 1443 N N . ALA A 1 175 ? 9.126 15.534 10.578 1.00 80.81 175 ALA A N 1
ATOM 1444 C CA . ALA A 1 175 ? 8.440 14.975 11.744 1.00 80.81 175 ALA A CA 1
ATOM 1445 C C . ALA A 1 175 ? 6.918 15.193 11.706 1.00 80.81 175 ALA A C 1
ATOM 1447 O O . ALA A 1 175 ? 6.158 14.379 12.232 1.00 80.81 175 ALA A O 1
ATOM 1448 N N . LYS A 1 176 ? 6.450 16.282 11.086 1.00 88.38 176 LYS A N 1
ATOM 1449 C CA . LYS A 1 176 ? 5.053 16.733 11.187 1.00 88.38 176 LYS A CA 1
ATOM 1450 C C . LYS A 1 176 ? 4.047 15.732 10.613 1.00 88.38 176 LYS A C 1
ATOM 1452 O O . LYS A 1 176 ? 3.046 15.444 11.271 1.00 88.38 176 LYS A O 1
ATOM 1457 N N . TRP A 1 177 ? 4.321 15.188 9.427 1.00 90.56 177 TRP A N 1
ATOM 1458 C CA . TRP A 1 177 ? 3.434 14.211 8.786 1.00 90.56 177 TRP A CA 1
ATOM 1459 C C . TRP A 1 177 ? 3.335 12.923 9.613 1.00 90.56 177 TRP A C 1
ATOM 1461 O O . TRP A 1 177 ? 2.258 12.347 9.716 1.00 90.56 177 TRP A O 1
ATOM 1471 N N . ARG A 1 178 ? 4.423 12.504 10.281 1.00 91.25 178 ARG A N 1
ATOM 1472 C CA . ARG A 1 178 ? 4.437 11.294 11.120 1.00 91.25 178 ARG A CA 1
ATOM 1473 C C . ARG A 1 178 ? 3.485 11.421 12.302 1.00 91.25 178 ARG A C 1
ATOM 1475 O O . ARG A 1 178 ? 2.657 10.541 12.527 1.00 91.25 178 ARG A O 1
ATOM 1482 N N . TRP A 1 179 ? 3.560 12.543 13.019 1.00 91.12 179 TRP A N 1
ATOM 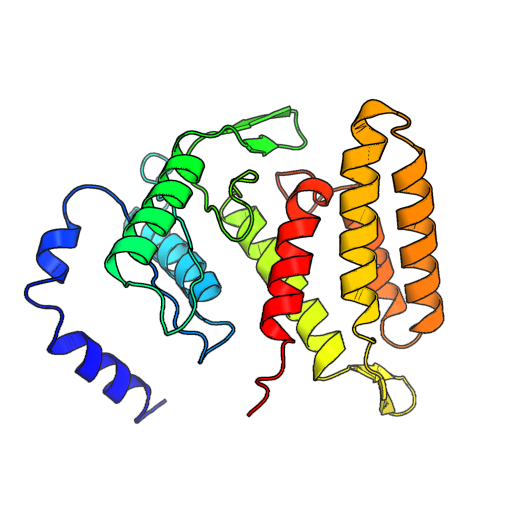1483 C CA . TRP A 1 179 ? 2.668 12.827 14.147 1.00 91.12 179 TRP A CA 1
ATOM 1484 C C . TRP A 1 179 ? 1.205 12.889 13.716 1.00 91.12 179 TRP A C 1
ATOM 1486 O O . TRP A 1 179 ? 0.343 12.286 14.357 1.00 91.12 179 TRP A O 1
ATOM 1496 N N . ARG A 1 180 ? 0.920 13.577 12.605 1.00 92.31 180 ARG A N 1
ATOM 1497 C CA . ARG A 1 180 ? -0.439 13.682 12.065 1.00 92.31 180 ARG A CA 1
ATOM 1498 C C . ARG A 1 180 ? -0.975 12.338 11.594 1.00 92.31 180 ARG A C 1
ATOM 1500 O O . ARG A 1 180 ? -2.099 12.000 11.949 1.00 92.31 180 ARG A O 1
ATOM 1507 N N . ALA A 1 181 ? -0.178 11.556 10.870 1.00 94.62 181 ALA A N 1
ATOM 1508 C CA . ALA A 1 181 ? -0.542 10.216 10.427 1.00 94.62 181 ALA A CA 1
ATOM 1509 C C . ALA A 1 181 ? -0.848 9.296 11.619 1.00 94.62 181 ALA A C 1
ATOM 1511 O O . ALA A 1 181 ? -1.925 8.702 11.666 1.00 94.62 181 ALA A O 1
ATOM 1512 N N . SER A 1 182 ? 0.035 9.261 12.623 1.00 93.81 182 SER A N 1
ATOM 1513 C CA . SER A 1 182 ? -0.145 8.463 13.843 1.00 93.81 182 SER A CA 1
ATOM 1514 C C . SER A 1 182 ? -1.424 8.847 14.594 1.00 93.81 182 SER A C 1
ATOM 1516 O O . SER A 1 182 ? -2.262 7.991 14.894 1.00 93.81 182 SER A O 1
ATOM 1518 N N . TYR A 1 183 ? -1.644 10.146 14.815 1.00 94.81 183 TYR A N 1
ATOM 1519 C CA . TYR A 1 183 ? -2.856 10.643 15.464 1.00 94.81 183 TYR A CA 1
ATOM 1520 C C . TYR A 1 183 ? -4.120 10.311 14.659 1.00 94.81 183 TYR A C 1
ATOM 1522 O O . TYR A 1 183 ? -5.119 9.849 15.211 1.00 94.81 183 TYR A O 1
ATOM 1530 N N . SER A 1 184 ? -4.075 10.521 13.343 1.00 95.62 184 SER A N 1
ATOM 1531 C CA . SER A 1 184 ? -5.193 10.304 12.425 1.00 95.62 184 SER A CA 1
ATOM 1532 C C . SER A 1 184 ? -5.629 8.834 12.383 1.00 95.62 184 SER A C 1
ATOM 1534 O O . SER A 1 184 ? -6.828 8.553 12.460 1.00 95.62 184 SER A O 1
ATOM 1536 N N . LEU A 1 185 ? -4.673 7.899 12.336 1.00 96.25 185 LEU A N 1
ATOM 1537 C CA . LEU A 1 185 ? -4.936 6.456 12.358 1.00 96.25 185 LEU A CA 1
ATOM 1538 C C . LEU A 1 185 ? -5.391 5.975 13.741 1.00 96.25 185 LEU A C 1
ATOM 1540 O O . LEU A 1 185 ? -6.378 5.251 13.831 1.00 96.25 185 LEU A O 1
ATOM 1544 N N . THR A 1 186 ? -4.772 6.451 14.825 1.00 95.31 186 THR A N 1
ATOM 1545 C CA . THR A 1 186 ? -5.204 6.118 16.197 1.00 95.31 186 THR A CA 1
ATOM 1546 C C . THR A 1 186 ? -6.635 6.595 16.463 1.00 95.31 186 THR A C 1
ATOM 1548 O O . THR A 1 186 ? -7.431 5.915 17.113 1.00 95.31 186 THR A O 1
ATOM 1551 N N . ARG A 1 187 ? -7.009 7.769 15.940 1.00 95.31 187 ARG A N 1
ATOM 1552 C CA . ARG A 1 187 ? -8.379 8.287 16.048 1.00 95.31 187 ARG A CA 1
ATOM 1553 C C . ARG A 1 187 ? -9.373 7.430 15.266 1.00 95.31 187 ARG A C 1
ATOM 1555 O O . ARG A 1 187 ? -10.465 7.179 15.770 1.00 95.31 187 ARG A O 1
ATOM 1562 N N . LEU A 1 188 ? -8.987 6.959 14.078 1.00 96.00 188 LEU A N 1
ATOM 1563 C CA . LEU A 1 188 ? -9.787 6.015 13.298 1.00 96.00 188 LEU A CA 1
ATOM 1564 C C . LEU A 1 188 ? -9.969 4.691 14.057 1.00 96.00 188 LEU A C 1
ATOM 1566 O O . LEU A 1 188 ? -11.096 4.216 14.174 1.00 96.00 188 LEU A O 1
ATOM 1570 N N . ALA A 1 189 ? -8.895 4.151 14.640 1.00 96.19 189 ALA A N 1
ATOM 1571 C CA . ALA A 1 189 ? -8.937 2.937 15.453 1.00 96.19 189 ALA A CA 1
ATOM 1572 C C . ALA A 1 189 ? -9.926 3.075 16.619 1.00 96.19 189 ALA A C 1
ATOM 1574 O O . ALA A 1 189 ? -10.754 2.199 16.829 1.00 96.19 189 ALA A O 1
ATOM 1575 N N . ARG A 1 190 ? -9.931 4.219 17.318 1.00 95.25 190 ARG A N 1
ATOM 1576 C CA . ARG A 1 190 ? -10.893 4.494 18.403 1.00 95.25 190 ARG A CA 1
ATOM 1577 C C . ARG A 1 190 ? -12.339 4.602 17.917 1.00 95.25 190 ARG A C 1
ATOM 1579 O O . ARG A 1 190 ? -13.242 4.120 18.593 1.00 95.25 190 ARG A O 1
ATOM 1586 N N . GLN A 1 191 ? -12.574 5.228 16.763 1.00 94.50 191 GLN A N 1
ATOM 1587 C CA . GLN A 1 191 ? -13.912 5.334 16.164 1.00 94.50 191 GLN A CA 1
ATOM 1588 C C . GLN A 1 191 ? -14.476 3.950 15.792 1.00 94.50 191 GLN A C 1
ATOM 1590 O O . GLN A 1 191 ? -15.665 3.660 15.964 1.00 94.50 191 GLN A O 1
ATOM 1595 N N . TYR A 1 192 ? -13.599 3.075 15.312 1.00 94.00 192 TYR A N 1
ATOM 1596 C CA . TYR A 1 192 ? -13.909 1.726 14.860 1.00 94.00 192 TYR A CA 1
ATOM 1597 C C . TYR A 1 192 ? -13.385 0.659 15.831 1.00 94.00 192 TYR A C 1
ATOM 1599 O O . TYR A 1 192 ? -12.989 -0.417 15.393 1.00 94.00 192 TYR A O 1
ATOM 1607 N N . ARG A 1 193 ? -13.419 0.963 17.144 1.00 91.69 193 ARG A N 1
ATOM 1608 C CA . ARG A 1 193 ? -12.758 0.180 18.203 1.00 91.69 193 ARG A CA 1
ATOM 1609 C C . ARG A 1 193 ? -12.998 -1.324 18.078 1.00 91.69 193 ARG A C 1
ATOM 1611 O O . ARG A 1 193 ? -12.066 -2.110 17.969 1.00 91.69 193 ARG A O 1
ATOM 1618 N N . ASP A 1 194 ? -14.265 -1.701 18.052 1.00 93.00 194 ASP A N 1
ATOM 1619 C CA . ASP A 1 194 ? -14.696 -3.061 17.768 1.00 93.00 194 ASP A CA 1
ATOM 1620 C C . ASP A 1 194 ? -15.245 -3.111 16.331 1.00 93.00 194 ASP A C 1
ATOM 1622 O O . ASP A 1 194 ? -16.144 -2.305 16.031 1.00 93.00 194 ASP A O 1
ATOM 1626 N N . PRO A 1 195 ? -14.720 -3.962 15.424 1.00 93.50 195 PRO A N 1
ATOM 1627 C CA . PRO A 1 195 ? -13.645 -4.962 15.602 1.00 93.50 195 PRO A CA 1
ATOM 1628 C C . PRO A 1 195 ? -12.243 -4.545 15.107 1.00 93.50 195 PRO A C 1
ATOM 1630 O O . PRO A 1 195 ? -11.331 -5.368 15.096 1.00 93.50 195 PRO A O 1
ATOM 1633 N N . TYR A 1 196 ? -12.045 -3.296 14.671 1.00 96.25 196 TYR A N 1
ATOM 1634 C CA . TYR A 1 196 ? -10.903 -2.927 13.820 1.00 96.25 196 TYR A CA 1
ATOM 1635 C C . TYR A 1 196 ? -9.694 -2.314 14.535 1.00 96.25 196 TYR A C 1
ATOM 1637 O O . TYR A 1 196 ? -8.682 -2.040 13.885 1.00 96.25 196 TYR A O 1
ATOM 1645 N N . GLU A 1 197 ? -9.776 -2.043 15.843 1.00 95.81 197 GLU A N 1
ATOM 1646 C CA . GLU A 1 197 ? -8.724 -1.312 16.568 1.00 95.81 197 GLU A CA 1
ATOM 1647 C C . GLU A 1 197 ? 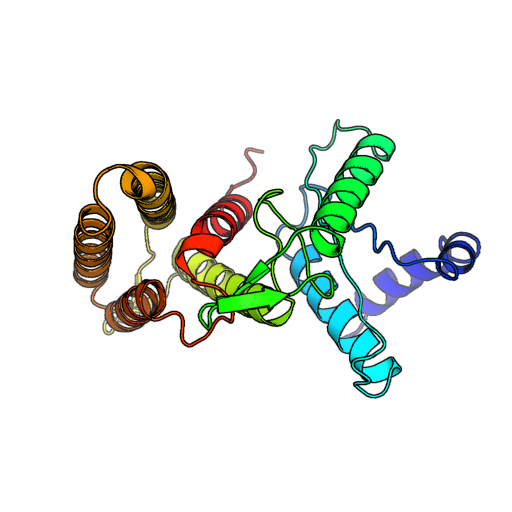-7.345 -1.945 16.385 1.00 95.81 197 GLU A C 1
ATOM 1649 O O . GLU A 1 197 ? -6.376 -1.247 16.083 1.00 95.81 197 GLU A O 1
ATOM 1654 N N . LYS A 1 198 ? -7.266 -3.272 16.523 1.00 95.81 198 LYS A N 1
ATOM 1655 C CA . LYS A 1 198 ? -6.010 -4.015 16.421 1.00 95.81 198 LYS A CA 1
ATOM 1656 C C . LYS A 1 198 ? -5.399 -3.876 15.027 1.00 95.81 198 LYS A C 1
ATOM 1658 O O . LYS A 1 198 ? -4.251 -3.462 14.908 1.00 95.81 198 LYS A O 1
ATOM 1663 N N . GLN A 1 199 ? -6.169 -4.158 13.982 1.00 96.06 199 GLN A N 1
ATOM 1664 C CA . GLN A 1 199 ? -5.687 -4.170 12.604 1.00 96.06 199 GLN A CA 1
ATOM 1665 C C . GLN A 1 199 ? -5.298 -2.762 12.123 1.00 96.06 199 GLN A C 1
ATOM 1667 O O . GLN A 1 199 ? -4.301 -2.603 11.417 1.00 96.06 199 GLN A O 1
ATOM 1672 N N . ILE A 1 200 ? -6.041 -1.722 12.527 1.00 96.69 200 ILE A N 1
ATOM 1673 C CA . ILE A 1 200 ? -5.693 -0.328 12.204 1.00 96.69 200 ILE A CA 1
ATOM 1674 C C . ILE A 1 200 ? -4.390 0.075 12.904 1.00 96.69 200 ILE A C 1
ATOM 1676 O O . ILE A 1 200 ? -3.536 0.703 12.280 1.00 96.69 200 ILE A O 1
ATOM 1680 N N . ASN A 1 201 ? -4.212 -0.297 14.175 1.00 95.88 201 ASN A N 1
ATOM 1681 C CA . ASN A 1 201 ? -2.983 -0.004 14.914 1.00 95.88 201 ASN A CA 1
ATOM 1682 C C . ASN A 1 201 ? -1.776 -0.777 14.359 1.00 95.88 201 ASN A C 1
ATOM 1684 O O . ASN A 1 201 ? -0.690 -0.211 14.263 1.00 95.88 201 ASN A O 1
ATOM 1688 N N . GLU A 1 202 ? -1.957 -2.032 13.941 1.00 95.56 202 GLU A N 1
ATOM 1689 C CA . GLU A 1 202 ? -0.918 -2.815 13.262 1.00 95.56 202 GLU A CA 1
ATOM 1690 C C . GLU A 1 202 ? -0.511 -2.178 11.930 1.00 95.56 202 GLU A C 1
ATOM 1692 O O . GLU A 1 202 ? 0.680 -2.043 11.657 1.00 95.56 202 GLU A O 1
ATOM 1697 N N . PHE A 1 203 ? -1.477 -1.728 11.123 1.00 96.12 203 PHE A N 1
ATOM 1698 C CA . PHE A 1 203 ? -1.186 -0.976 9.902 1.00 96.12 203 PHE A CA 1
ATOM 1699 C C . PHE A 1 203 ? -0.457 0.341 10.202 1.00 96.12 203 PHE A C 1
ATOM 1701 O O . PHE A 1 203 ? 0.503 0.682 9.516 1.00 96.12 203 PHE A O 1
ATOM 1708 N N . ALA A 1 204 ? -0.878 1.070 11.240 1.00 95.06 204 ALA A N 1
ATOM 1709 C CA . ALA A 1 204 ? -0.230 2.312 11.645 1.00 95.06 204 ALA A CA 1
ATOM 1710 C C . ALA A 1 204 ? 1.222 2.087 12.084 1.00 95.06 204 ALA A C 1
ATOM 1712 O O . ALA A 1 204 ? 2.091 2.850 11.680 1.00 95.06 204 ALA A O 1
ATOM 1713 N N . ALA A 1 205 ? 1.499 1.042 12.869 1.00 94.44 205 ALA A N 1
ATOM 1714 C CA . ALA A 1 205 ? 2.864 0.675 13.241 1.00 94.44 205 ALA A CA 1
ATOM 1715 C C . ALA A 1 205 ? 3.698 0.355 11.994 1.00 94.44 205 ALA A C 1
ATOM 1717 O O . ALA A 1 205 ? 4.779 0.911 11.803 1.00 94.44 205 ALA A O 1
ATOM 1718 N N . GLU A 1 206 ? 3.141 -0.460 11.102 1.00 94.62 206 GLU A N 1
ATOM 1719 C CA . GLU A 1 206 ? 3.802 -0.910 9.882 1.00 94.62 206 GLU A CA 1
ATOM 1720 C C . GLU A 1 206 ? 4.089 0.231 8.895 1.00 94.62 206 GLU A C 1
ATOM 1722 O O . GLU A 1 206 ? 5.138 0.243 8.253 1.00 94.62 206 GLU A O 1
ATOM 1727 N N . LEU A 1 207 ? 3.238 1.260 8.854 1.00 94.44 207 LEU A N 1
ATOM 1728 C CA . LEU A 1 207 ? 3.487 2.490 8.097 1.00 94.44 207 LEU A CA 1
ATOM 1729 C C . LEU A 1 207 ? 4.789 3.192 8.508 1.00 94.44 207 LEU A C 1
ATOM 1731 O O . LEU A 1 207 ? 5.430 3.825 7.669 1.00 94.44 207 LEU A O 1
ATOM 1735 N N . PHE A 1 208 ? 5.187 3.080 9.776 1.00 91.00 208 PHE A N 1
ATOM 1736 C CA . PHE A 1 208 ? 6.398 3.716 10.294 1.00 91.00 208 PHE A CA 1
ATOM 1737 C C . PHE A 1 208 ? 7.599 2.772 10.372 1.00 91.00 208 PHE A C 1
ATOM 1739 O O . PHE A 1 208 ? 8.727 3.243 10.245 1.00 91.00 208 PHE A O 1
ATOM 1746 N N . THR A 1 209 ? 7.382 1.471 10.588 1.00 90.81 209 THR A N 1
ATOM 1747 C CA . THR A 1 209 ? 8.467 0.487 10.748 1.00 90.81 209 THR A CA 1
ATOM 1748 C C . THR A 1 209 ? 8.830 -0.228 9.451 1.00 90.81 209 THR A C 1
ATOM 1750 O O . THR A 1 209 ? 9.997 -0.570 9.258 1.00 90.81 209 THR A O 1
ATOM 1753 N N . SER A 1 210 ? 7.854 -0.441 8.560 1.00 91.50 210 SER A N 1
ATOM 1754 C CA . SER A 1 210 ? 8.022 -1.150 7.280 1.00 91.50 210 SER A CA 1
ATOM 1755 C C . SER A 1 210 ? 8.731 -2.502 7.455 1.00 91.50 210 SER A C 1
ATOM 1757 O O . SER A 1 210 ? 9.749 -2.760 6.826 1.00 91.50 210 SER A O 1
ATOM 1759 N N . ASN A 1 211 ? 8.263 -3.331 8.396 1.00 89.69 211 ASN A N 1
ATOM 1760 C CA . ASN A 1 211 ? 8.843 -4.645 8.692 1.00 89.69 211 ASN A CA 1
ATOM 1761 C C . ASN A 1 211 ? 8.371 -5.742 7.732 1.00 89.69 211 ASN A C 1
ATOM 1763 O O . ASN A 1 211 ? 9.010 -6.787 7.646 1.00 89.69 211 ASN A O 1
ATOM 1767 N N . LYS A 1 212 ? 7.242 -5.535 7.053 1.00 90.44 212 LYS A N 1
ATOM 1768 C CA . LYS A 1 212 ? 6.634 -6.490 6.123 1.00 90.44 212 LYS A CA 1
ATOM 1769 C C . LYS A 1 212 ? 7.012 -6.210 4.669 1.00 90.44 212 LYS A C 1
ATOM 1771 O O . LYS A 1 212 ? 6.773 -7.074 3.833 1.00 90.44 212 LYS A O 1
ATOM 1776 N N . THR A 1 213 ? 7.579 -5.041 4.373 1.00 92.00 213 THR A N 1
ATOM 1777 C CA . THR A 1 213 ? 7.954 -4.596 3.023 1.00 92.00 213 THR A CA 1
ATOM 1778 C C . THR A 1 213 ? 9.455 -4.315 2.922 1.00 92.00 213 THR A C 1
ATOM 1780 O O . THR A 1 213 ? 10.074 -3.836 3.867 1.00 92.00 213 THR A O 1
ATOM 1783 N N . GLU A 1 214 ? 10.049 -4.594 1.762 1.00 91.50 214 GLU A N 1
ATOM 1784 C CA . GLU A 1 214 ? 11.428 -4.225 1.426 1.00 91.50 214 GLU A CA 1
ATOM 1785 C C . GLU A 1 214 ? 11.588 -2.700 1.355 1.00 91.50 214 GLU A C 1
ATOM 1787 O O . GLU A 1 214 ? 12.598 -2.147 1.798 1.00 91.50 214 GLU A O 1
ATOM 1792 N N . GLN A 1 215 ? 10.607 -2.008 0.772 1.00 92.00 215 GLN A N 1
ATOM 1793 C CA . GLN A 1 215 ? 10.569 -0.548 0.680 1.00 92.00 215 GLN A CA 1
ATOM 1794 C C . GLN A 1 215 ? 9.817 0.066 1.863 1.00 92.00 215 GLN A C 1
ATOM 1796 O O . GLN A 1 215 ? 8.987 -0.584 2.496 1.00 92.00 215 GLN A O 1
ATOM 1801 N N . GLU A 1 216 ? 10.065 1.348 2.147 1.00 91.94 216 GLU A N 1
ATOM 1802 C CA . GLU A 1 216 ? 9.265 2.066 3.144 1.00 91.94 216 GLU A CA 1
ATOM 1803 C C . GLU A 1 216 ? 7.789 2.103 2.717 1.00 91.94 216 GLU A C 1
ATOM 1805 O O . GLU A 1 216 ? 7.462 2.572 1.622 1.00 91.94 216 GLU A O 1
ATOM 1810 N N . LEU A 1 217 ? 6.886 1.658 3.595 1.00 94.50 217 LEU A N 1
ATOM 1811 C CA . LEU A 1 217 ? 5.458 1.537 3.294 1.00 94.50 217 LEU A CA 1
ATOM 1812 C C . LEU A 1 217 ? 4.835 2.880 2.892 1.00 94.50 217 LEU A C 1
ATOM 1814 O O . LEU A 1 217 ? 3.913 2.917 2.078 1.00 94.50 217 LEU A O 1
ATOM 1818 N N . ILE A 1 218 ? 5.369 3.997 3.397 1.00 93.69 218 ILE A N 1
ATOM 1819 C CA . ILE A 1 218 ? 4.932 5.341 3.003 1.00 93.69 218 ILE A CA 1
ATOM 1820 C C . ILE A 1 218 ? 5.100 5.603 1.497 1.00 93.69 218 ILE A C 1
ATOM 1822 O O . ILE A 1 218 ? 4.263 6.284 0.910 1.00 93.69 218 ILE A O 1
ATOM 1826 N N . HIS A 1 219 ? 6.115 5.025 0.841 1.00 92.75 219 HIS A N 1
ATOM 1827 C CA . HIS A 1 219 ? 6.281 5.131 -0.614 1.00 92.75 219 HIS A CA 1
ATOM 1828 C C . HIS A 1 219 ? 5.218 4.330 -1.375 1.00 92.75 219 HIS A C 1
ATOM 1830 O O . HIS A 1 219 ? 4.810 4.726 -2.461 1.00 92.75 219 HIS A O 1
ATOM 1836 N N . LEU A 1 220 ? 4.737 3.231 -0.790 1.00 95.19 220 LEU A N 1
ATOM 1837 C CA . LEU A 1 220 ? 3.739 2.337 -1.387 1.00 95.19 220 LEU A CA 1
ATOM 1838 C C . LEU A 1 220 ? 2.297 2.793 -1.119 1.00 95.19 220 LEU A C 1
ATOM 1840 O O . LEU A 1 220 ? 1.358 2.317 -1.759 1.00 95.19 220 LEU A O 1
ATOM 1844 N N . LEU A 1 221 ? 2.114 3.724 -0.178 1.00 95.75 221 LEU A N 1
ATOM 1845 C CA . LEU A 1 221 ? 0.811 4.147 0.331 1.00 95.75 221 LEU A CA 1
ATOM 1846 C C . LEU A 1 221 ? -0.118 4.681 -0.765 1.00 95.75 221 LEU A C 1
ATOM 1848 O O . LEU A 1 221 ? -1.319 4.419 -0.729 1.00 95.75 221 LEU A O 1
ATOM 1852 N N . PHE A 1 222 ? 0.431 5.389 -1.754 1.00 95.38 222 PHE A N 1
ATOM 1853 C CA . PHE A 1 222 ? -0.340 5.901 -2.885 1.00 95.38 222 PHE A CA 1
ATOM 1854 C C . PHE A 1 222 ? -0.921 4.779 -3.749 1.00 95.38 222 PHE A C 1
ATOM 1856 O O . PHE A 1 222 ? -2.090 4.847 -4.127 1.00 95.38 222 PHE A O 1
ATOM 1863 N N . ILE A 1 223 ? -0.150 3.721 -4.018 1.00 95.06 223 ILE A N 1
ATOM 1864 C CA . ILE A 1 223 ? -0.622 2.554 -4.777 1.00 95.06 223 ILE A CA 1
ATOM 1865 C C . ILE A 1 223 ? -1.727 1.842 -3.989 1.00 95.06 223 ILE A C 1
ATOM 1867 O O . ILE A 1 223 ? -2.772 1.529 -4.555 1.00 95.06 223 ILE A O 1
ATOM 1871 N N . ILE A 1 224 ? -1.540 1.652 -2.676 1.00 95.94 224 ILE A N 1
ATOM 1872 C CA . ILE A 1 224 ? -2.551 1.041 -1.796 1.00 95.94 224 ILE A CA 1
ATOM 1873 C C . ILE A 1 224 ? -3.855 1.854 -1.821 1.00 95.94 224 ILE A C 1
ATOM 1875 O O . ILE A 1 224 ? -4.935 1.283 -1.987 1.00 95.94 224 ILE A O 1
ATOM 1879 N N . ALA A 1 225 ? -3.767 3.180 -1.680 1.00 95.56 225 ALA A N 1
ATOM 1880 C CA . ALA A 1 225 ? -4.927 4.067 -1.675 1.00 95.56 225 ALA A CA 1
ATOM 1881 C C . ALA A 1 225 ? -5.666 4.059 -3.024 1.00 95.56 225 ALA A C 1
ATOM 1883 O O . ALA A 1 225 ? -6.878 3.848 -3.037 1.00 95.56 225 ALA A O 1
ATOM 1884 N N . ASN A 1 226 ? -4.946 4.210 -4.144 1.00 93.06 226 ASN A N 1
ATOM 1885 C CA . ASN A 1 226 ? -5.543 4.189 -5.484 1.00 93.06 226 ASN A CA 1
ATOM 1886 C C . ASN A 1 226 ? -6.166 2.844 -5.815 1.00 93.06 226 ASN A C 1
ATOM 1888 O O . ASN A 1 226 ? -7.286 2.800 -6.313 1.00 93.06 226 ASN A O 1
ATOM 1892 N N . TRP A 1 227 ? -5.481 1.742 -5.523 1.00 92.50 227 TRP A N 1
ATOM 1893 C CA . TRP A 1 227 ? -6.023 0.424 -5.820 1.00 92.50 227 TRP A CA 1
ATOM 1894 C C . TRP A 1 227 ? -7.277 0.141 -4.981 1.00 92.50 227 TRP A C 1
ATOM 1896 O O . TRP A 1 227 ? -8.286 -0.320 -5.512 1.00 92.50 227 TRP A O 1
ATOM 1906 N N . THR A 1 228 ? -7.267 0.507 -3.697 1.00 93.00 228 THR A N 1
ATOM 1907 C CA . THR A 1 228 ? -8.460 0.397 -2.841 1.00 93.00 228 THR A CA 1
ATOM 1908 C C . THR A 1 228 ? -9.610 1.265 -3.365 1.00 93.00 228 THR A C 1
ATOM 1910 O O . THR A 1 228 ? -10.753 0.811 -3.419 1.00 93.00 228 THR A O 1
ATOM 1913 N N . ASP A 1 229 ? -9.330 2.500 -3.791 1.00 91.62 229 ASP A N 1
ATOM 1914 C CA . ASP A 1 229 ? -10.341 3.377 -4.388 1.00 91.62 229 ASP A CA 1
ATOM 1915 C C . ASP A 1 229 ? -10.933 2.760 -5.659 1.00 91.62 229 ASP A C 1
ATOM 1917 O O . ASP A 1 229 ? -12.148 2.609 -5.761 1.00 91.62 229 ASP A O 1
ATOM 1921 N N . LEU A 1 230 ? -10.084 2.293 -6.578 1.00 88.50 230 LEU A N 1
ATOM 1922 C CA . LEU A 1 230 ? -10.497 1.648 -7.825 1.00 88.50 230 LEU A CA 1
ATOM 1923 C C . LEU A 1 230 ? -11.412 0.441 -7.597 1.00 88.50 230 LEU A C 1
ATOM 1925 O O . LEU A 1 230 ? -12.404 0.301 -8.307 1.00 88.50 230 LEU A O 1
ATOM 1929 N N . LEU A 1 231 ? -11.123 -0.403 -6.600 1.00 87.25 231 LEU A N 1
ATOM 1930 C CA . LEU A 1 231 ? -11.972 -1.557 -6.283 1.00 87.25 231 LEU A CA 1
ATOM 1931 C C . LEU A 1 231 ? -13.322 -1.165 -5.666 1.00 87.25 231 LEU A C 1
ATOM 1933 O O . LEU A 1 231 ? -14.292 -1.904 -5.809 1.00 87.25 231 LEU A O 1
ATOM 1937 N N . THR A 1 232 ? -13.398 -0.027 -4.971 1.00 87.38 232 THR A N 1
ATOM 1938 C CA . THR A 1 232 ? -14.623 0.422 -4.281 1.00 87.38 232 THR A CA 1
ATOM 1939 C C . THR A 1 232 ? -15.458 1.403 -5.101 1.00 87.38 232 THR A C 1
ATOM 1941 O O . THR A 1 232 ? -16.538 1.825 -4.665 1.00 87.38 232 THR A O 1
ATOM 1944 N N . ARG A 1 233 ? -14.999 1.805 -6.291 1.00 83.12 233 ARG A N 1
ATOM 1945 C CA . ARG A 1 233 ? -15.809 2.576 -7.238 1.00 83.12 233 ARG A CA 1
ATOM 1946 C C . ARG A 1 233 ? -16.979 1.706 -7.693 1.00 83.12 233 ARG A C 1
ATOM 1948 O O . ARG A 1 233 ? -16.809 0.731 -8.417 1.00 83.12 233 ARG A O 1
ATOM 1955 N N . LYS A 1 234 ? -18.187 2.056 -7.242 1.00 62.78 234 LYS A N 1
ATOM 1956 C CA . LYS A 1 234 ? -19.415 1.487 -7.797 1.00 62.78 234 LYS A CA 1
ATOM 1957 C C . LYS A 1 234 ? -19.520 1.978 -9.235 1.00 62.78 234 LYS A C 1
ATOM 1959 O O . LYS A 1 234 ? -19.359 3.175 -9.464 1.00 62.78 234 LYS A O 1
ATOM 1964 N N . LYS A 1 235 ? -19.785 1.072 -10.178 1.00 52.88 235 LYS A N 1
ATOM 1965 C CA . LYS A 1 235 ? -20.252 1.475 -11.504 1.00 52.88 235 LYS A CA 1
ATOM 1966 C C . LYS A 1 235 ? -21.528 2.287 -11.295 1.00 52.88 235 LYS A C 1
ATOM 1968 O O . LYS A 1 235 ? -22.503 1.757 -10.764 1.00 52.88 235 LYS A O 1
ATOM 1973 N N . GLU A 1 236 ? -21.495 3.569 -11.633 1.00 32.31 236 GLU A N 1
ATOM 1974 C CA . GLU A 1 236 ? -22.726 4.239 -12.030 1.00 32.31 236 GLU A CA 1
ATOM 1975 C C . GLU A 1 236 ? -23.193 3.495 -13.286 1.00 32.31 236 GLU A C 1
ATOM 1977 O O . GLU A 1 236 ? -22.431 3.363 -14.246 1.00 32.31 236 GLU A O 1
ATOM 1982 N N . ASN A 1 237 ? -24.360 2.856 -13.175 1.00 29.66 237 ASN A N 1
ATOM 1983 C CA . ASN A 1 237 ? -25.048 2.224 -14.299 1.00 29.66 237 ASN A CA 1
ATOM 1984 C C . ASN A 1 237 ? -25.502 3.290 -15.292 1.00 29.66 237 ASN A C 1
ATOM 1986 O O . ASN A 1 237 ? -26.010 4.330 -14.813 1.00 29.66 237 ASN A O 1
#

pLDDT: mean 79.7, std 20.85, range [24.91, 96.69]

Radius of gyration: 19.77 Å; Cα contacts (8 Å, |Δi|>4): 287; chains: 1; bounding box: 45×49×54 Å

Solvent-accessible surface area (backbone atoms only — not comparable to full-atom values): 13296 Å² total; per-residue (Å²): 136,80,61,68,63,56,52,56,50,53,66,53,56,79,68,30,75,76,57,62,68,65,66,80,69,78,88,70,66,75,55,84,53,66,92,81,64,84,69,54,65,70,55,47,54,52,48,54,53,52,54,49,35,58,75,54,70,66,40,82,92,64,75,63,42,28,11,49,39,84,56,58,96,87,52,58,67,72,54,51,50,51,51,14,51,50,26,20,50,37,8,43,68,46,74,32,62,30,67,89,66,51,74,47,60,37,53,12,34,13,49,96,34,85,86,50,48,32,43,60,66,37,48,53,49,41,50,52,51,26,53,52,51,42,40,32,53,74,68,30,47,57,26,96,88,65,50,70,47,58,51,62,74,66,56,46,59,47,44,49,51,44,40,50,38,41,66,58,18,71,82,76,42,74,64,59,37,54,56,51,43,52,51,54,44,52,52,49,17,61,76,36,43,70,68,41,26,66,64,43,50,53,51,53,50,36,50,75,66,26,82,87,32,60,38,50,37,59,75,49,39,56,44,37,32,50,52,33,48,63,63,67,58,72,80,83,128